Protein AF-A0A929V6K6-F1 (afdb_monomer_lite)

Secondary structure (DSSP, 8-state):
-EEEEE-S-HHHHHHHHHHHH-SSEEEEEGGG--HHHHHHHHH---SSSSS-EEEEESGGGSHHHHTTGGGGTT-SSEEEEEES---TTSHHHHHHHHHHHH-TTTEEEEE-PPP--S-HHHHHHHHHHHTT-HHHHHHHHHTTTTTS-HHHHHHHHHHHHHHHHHH-SS-HHHHHHHHHHHHHHHHHTSTTGGGSHHHHHHHHHHHGGG-

Sequence (211 aa):
MIYLIDGDDRKKAEQAARDYLGTDIEVIDADNLEKQELVSIFQGTTLFMESRHILIKDLSLKKELFLELPKFLQTEHQVAILEQKLDKRSATYKELAEMAKAEPQKIKIESFKLPEQVDTFLVFRVFDIALTDGKRAVKLMRGAEEDNNPYATIGAWTKKAVDLFASKKNAEKERRILKRLAEIDMLLKQTNFSKEPWIVLESFLIELSSL

pLDDT: mean 91.36, std 5.59, range [67.44, 97.31]

Structure (mmCIF, N/CA/C/O backbone):
data_AF-A0A929V6K6-F1
#
_entry.id   AF-A0A929V6K6-F1
#
loop_
_atom_site.group_PDB
_atom_site.id
_atom_site.type_symbol
_atom_site.label_atom_id
_atom_site.label_alt_id
_atom_site.label_comp_id
_atom_site.label_asym_id
_atom_site.label_entity_id
_atom_site.label_seq_id
_atom_site.pdbx_PDB_ins_code
_atom_site.Cartn_x
_atom_site.Cartn_y
_atom_site.Cartn_z
_atom_site.occupancy
_atom_site.B_iso_or_equiv
_atom_site.auth_seq_id
_atom_site.auth_comp_id
_atom_site.auth_asym_id
_atom_site.auth_atom_id
_atom_site.pdbx_PDB_model_num
ATOM 1 N N . MET A 1 1 ? -16.044 -4.235 20.968 1.00 89.12 1 MET A N 1
ATOM 2 C CA . MET A 1 1 ? -15.204 -4.924 19.945 1.00 89.12 1 MET A CA 1
ATOM 3 C C . MET A 1 1 ? -14.327 -3.894 19.239 1.00 89.12 1 MET A C 1
ATOM 5 O O . MET A 1 1 ? -14.806 -2.797 18.949 1.00 89.12 1 MET A O 1
ATOM 9 N N . ILE A 1 2 ? -13.068 -4.236 18.950 1.00 96.12 2 ILE A N 1
ATOM 10 C CA . ILE A 1 2 ? -12.120 -3.372 18.229 1.00 96.12 2 ILE A CA 1
ATOM 11 C C . ILE A 1 2 ? -12.034 -3.794 16.755 1.00 96.12 2 ILE A C 1
ATOM 13 O O . ILE A 1 2 ? -11.815 -4.963 16.446 1.00 96.12 2 ILE A O 1
ATOM 17 N N . TYR A 1 3 ? -12.166 -2.851 15.830 1.00 96.88 3 TYR A N 1
ATOM 18 C CA . TYR A 1 3 ? -11.968 -3.074 14.402 1.00 96.88 3 TYR A CA 1
ATOM 19 C C . TYR A 1 3 ? -10.722 -2.327 13.930 1.00 96.88 3 TYR A C 1
ATOM 21 O O . TYR A 1 3 ? -10.714 -1.105 13.831 1.00 96.88 3 TYR A O 1
ATOM 29 N N . LEU A 1 4 ? -9.650 -3.066 13.671 1.00 96.75 4 LEU A N 1
ATOM 30 C CA . LEU A 1 4 ? -8.387 -2.521 13.197 1.00 96.75 4 LEU A CA 1
ATOM 31 C C . LEU A 1 4 ? -8.347 -2.577 11.666 1.00 96.75 4 LEU A C 1
ATOM 33 O O . LEU A 1 4 ? -8.384 -3.651 11.066 1.00 96.75 4 LEU A O 1
ATOM 37 N N . ILE A 1 5 ? -8.279 -1.414 11.035 1.00 95.69 5 ILE A N 1
ATOM 38 C CA . ILE A 1 5 ? -8.374 -1.255 9.588 1.00 95.69 5 ILE A CA 1
ATOM 39 C C . ILE A 1 5 ? -7.078 -0.630 9.089 1.00 95.69 5 ILE A C 1
ATOM 41 O O . ILE A 1 5 ? -6.661 0.404 9.607 1.00 95.69 5 ILE A O 1
ATOM 45 N N . ASP A 1 6 ? -6.462 -1.217 8.064 1.00 92.56 6 ASP A N 1
ATOM 46 C CA . ASP A 1 6 ? -5.357 -0.581 7.345 1.00 92.56 6 ASP A CA 1
ATOM 47 C C . ASP A 1 6 ? -5.579 -0.547 5.836 1.00 92.56 6 ASP A C 1
ATOM 49 O O . ASP A 1 6 ? -6.384 -1.301 5.294 1.00 92.56 6 ASP A O 1
ATOM 53 N N . GLY A 1 7 ? -4.859 0.319 5.127 1.00 84.50 7 GLY A N 1
ATOM 54 C CA . GLY A 1 7 ? -4.734 0.190 3.681 1.00 84.50 7 GLY A CA 1
ATOM 55 C C . GLY A 1 7 ? -4.685 1.488 2.890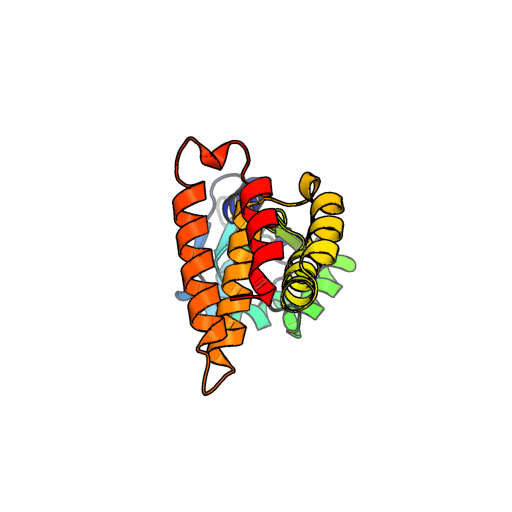 1.00 84.50 7 GLY A C 1
ATOM 56 O O . GLY A 1 7 ? -5.066 2.568 3.339 1.00 84.50 7 GLY A O 1
ATOM 57 N N . ASP A 1 8 ? -4.206 1.337 1.656 1.00 83.19 8 ASP A N 1
ATOM 58 C CA . ASP A 1 8 ? -3.956 2.439 0.731 1.00 83.19 8 ASP A CA 1
ATOM 59 C C . ASP A 1 8 ? -5.259 3.038 0.156 1.00 83.19 8 ASP A C 1
ATOM 61 O O . ASP A 1 8 ? -5.285 4.207 -0.240 1.00 83.19 8 ASP A O 1
ATOM 65 N N . ASP A 1 9 ? -6.361 2.274 0.129 1.00 88.44 9 ASP A N 1
ATOM 66 C CA . ASP A 1 9 ? -7.682 2.772 -0.273 1.00 88.44 9 ASP A CA 1
ATOM 67 C C . ASP A 1 9 ? -8.377 3.462 0.911 1.00 88.44 9 ASP A C 1
ATOM 69 O O . ASP A 1 9 ? -9.264 2.911 1.570 1.00 88.44 9 ASP A O 1
ATOM 73 N N . ARG A 1 10 ? -7.963 4.709 1.171 1.00 86.94 10 ARG A N 1
ATOM 74 C CA . ARG A 1 10 ? -8.471 5.519 2.291 1.00 86.94 10 ARG A CA 1
ATOM 75 C C . ARG A 1 10 ? -9.990 5.670 2.290 1.00 86.94 10 ARG A C 1
ATOM 77 O O . ARG A 1 10 ? -10.589 5.702 3.358 1.00 86.94 10 ARG A O 1
ATOM 84 N N . LYS A 1 11 ? -10.618 5.764 1.112 1.00 88.50 11 LYS A N 1
ATOM 85 C CA . LYS A 1 11 ? -12.073 5.948 1.012 1.00 88.50 11 LYS A CA 1
ATOM 86 C C . LYS A 1 11 ? -12.811 4.704 1.480 1.00 88.50 11 LYS A C 1
ATOM 88 O O . LYS A 1 11 ? -13.728 4.824 2.284 1.00 88.50 11 LYS A O 1
ATOM 93 N N . LYS A 1 12 ? -12.408 3.522 1.004 1.00 91.38 12 LYS A N 1
ATOM 94 C CA . LYS A 1 12 ? -13.032 2.267 1.445 1.00 91.38 12 LYS A CA 1
ATOM 95 C C . LYS A 1 12 ? -12.741 1.969 2.908 1.00 91.38 12 LYS A C 1
ATOM 97 O O . LYS A 1 12 ? -13.657 1.572 3.616 1.00 91.38 12 LYS A O 1
ATOM 102 N N . ALA A 1 13 ? -11.510 2.205 3.359 1.00 93.00 13 ALA A N 1
ATOM 103 C CA . ALA A 1 13 ? -11.131 2.003 4.753 1.00 93.00 13 ALA A CA 1
ATOM 104 C C . ALA A 1 13 ? -11.945 2.900 5.703 1.00 93.00 13 ALA A C 1
ATOM 106 O O . ALA A 1 13 ? -12.493 2.419 6.693 1.00 93.00 13 ALA A O 1
ATOM 107 N N . GLU A 1 14 ? -12.088 4.191 5.377 1.00 92.75 14 GLU A N 1
ATOM 108 C CA . GLU A 1 14 ? -12.901 5.114 6.175 1.00 92.75 14 GLU A CA 1
ATOM 109 C C . GLU A 1 14 ? -14.394 4.765 6.110 1.00 92.75 14 GLU A C 1
ATOM 111 O O . GLU A 1 14 ? -15.072 4.817 7.135 1.00 92.75 14 GLU A O 1
ATOM 116 N N . GLN A 1 15 ? -14.904 4.365 4.941 1.00 93.81 15 GLN A N 1
ATOM 117 C CA . GLN A 1 15 ? -16.292 3.923 4.807 1.00 93.81 15 GLN A CA 1
ATOM 118 C C . GLN A 1 15 ? -16.565 2.684 5.667 1.00 93.81 15 GLN A C 1
ATOM 120 O O . GLN A 1 15 ? -17.518 2.690 6.433 1.00 93.81 15 GLN A O 1
ATOM 125 N N . ALA A 1 16 ? -15.694 1.672 5.628 1.00 95.25 16 ALA A N 1
ATOM 126 C CA . ALA A 1 16 ? -15.833 0.467 6.445 1.00 95.25 16 ALA A CA 1
ATOM 127 C C . ALA A 1 16 ? -15.794 0.772 7.951 1.00 95.25 16 ALA A C 1
ATOM 129 O O . ALA A 1 16 ? -16.548 0.179 8.722 1.00 95.25 16 ALA A O 1
ATOM 130 N N . ALA A 1 17 ? -14.952 1.722 8.374 1.00 95.38 17 ALA A N 1
ATOM 131 C CA . ALA A 1 17 ? -14.919 2.185 9.758 1.00 95.38 17 ALA A CA 1
ATOM 132 C C . ALA A 1 17 ? -16.246 2.842 10.169 1.00 95.38 17 ALA A C 1
ATOM 134 O O . ALA A 1 17 ? -16.765 2.564 11.246 1.00 95.38 17 ALA A O 1
ATOM 135 N N . ARG A 1 18 ? -16.810 3.695 9.306 1.00 95.06 18 ARG A N 1
ATOM 136 C CA . ARG A 1 18 ? -18.086 4.382 9.557 1.00 95.06 18 ARG A CA 1
ATOM 137 C C . ARG A 1 18 ? -19.275 3.428 9.529 1.00 95.06 18 ARG A C 1
ATOM 139 O O . ARG A 1 18 ? -20.117 3.517 10.410 1.00 95.06 18 ARG A O 1
ATOM 146 N N . ASP A 1 19 ? -19.313 2.500 8.578 1.00 95.69 19 ASP A N 1
ATOM 147 C CA . ASP A 1 19 ? -20.357 1.473 8.484 1.00 95.6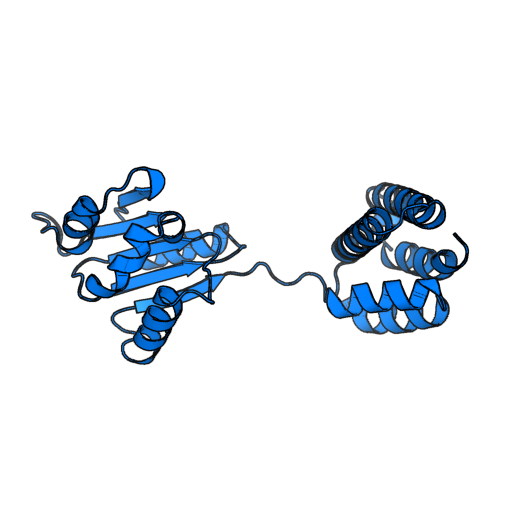9 19 ASP A CA 1
ATOM 148 C C . ASP A 1 19 ? -20.356 0.572 9.719 1.00 95.69 19 ASP A C 1
ATOM 150 O O . ASP A 1 19 ? -21.412 0.180 10.209 1.00 95.69 19 ASP A O 1
ATOM 154 N N . TYR A 1 20 ? -19.165 0.271 10.242 1.00 95.25 20 TYR A N 1
ATOM 155 C CA . TYR A 1 20 ? -19.027 -0.438 11.502 1.00 95.25 20 TYR A CA 1
ATOM 156 C C . TYR A 1 20 ? -19.556 0.393 12.674 1.00 95.25 20 TYR A C 1
ATOM 158 O O . TYR A 1 20 ? -20.374 -0.109 13.434 1.00 95.25 20 TYR A O 1
ATOM 166 N N . LEU A 1 21 ? -19.104 1.641 12.822 1.00 95.19 21 LEU A N 1
ATOM 167 C CA . LEU A 1 21 ? -19.409 2.481 13.985 1.00 95.19 21 LEU A CA 1
ATOM 168 C C . LEU A 1 21 ? -20.825 3.082 13.995 1.00 95.19 21 LEU A C 1
ATOM 170 O O . LEU A 1 21 ? -21.301 3.460 15.056 1.00 95.19 21 LEU A O 1
ATOM 174 N N . GLY A 1 22 ? -21.502 3.207 12.853 1.00 92.94 22 GLY A N 1
ATOM 175 C CA . GLY A 1 22 ? -22.837 3.805 12.778 1.00 92.94 22 GLY A CA 1
ATOM 176 C C . GLY A 1 22 ? -22.836 5.332 12.947 1.00 92.94 22 GLY A C 1
ATOM 177 O O . GLY A 1 22 ? -22.102 6.047 12.261 1.00 92.94 22 GLY A O 1
ATOM 178 N N . THR A 1 23 ? -23.717 5.851 13.807 1.00 88.75 23 THR A N 1
ATOM 179 C CA . THR A 1 23 ? -23.876 7.295 14.072 1.00 88.75 23 THR A CA 1
ATOM 180 C C . THR A 1 23 ? -23.120 7.736 15.327 1.00 88.75 23 THR A C 1
ATOM 182 O O . THR A 1 23 ? -22.608 6.904 16.068 1.00 88.75 23 THR A O 1
ATOM 185 N N . ASP A 1 24 ? -23.030 9.052 15.554 1.00 90.69 24 ASP A N 1
ATOM 186 C CA . ASP A 1 24 ? -22.469 9.639 16.786 1.00 90.69 24 ASP A CA 1
ATOM 187 C C . ASP A 1 24 ? -20.996 9.272 17.044 1.00 90.69 24 ASP A C 1
ATOM 189 O O . ASP A 1 24 ? -20.565 9.033 18.169 1.00 90.69 24 ASP A O 1
ATOM 193 N N . ILE A 1 25 ? -20.212 9.238 15.960 1.00 94.69 25 ILE A N 1
ATOM 194 C CA . ILE A 1 25 ? -18.802 8.844 15.980 1.00 94.69 25 ILE A CA 1
ATOM 195 C C . ILE A 1 25 ? -17.929 9.931 16.617 1.00 94.69 25 ILE A C 1
ATOM 197 O O . ILE A 1 25 ? -17.787 11.035 16.082 1.00 94.69 25 ILE A O 1
ATOM 201 N N . GLU A 1 26 ? -17.236 9.563 17.687 1.00 94.19 26 GLU A N 1
ATOM 202 C CA . GLU A 1 26 ? -16.143 10.322 18.280 1.00 94.19 26 GLU A CA 1
ATOM 203 C C . GLU A 1 26 ? -14.854 10.073 17.484 1.00 94.19 26 GLU A C 1
ATOM 205 O O . GLU A 1 26 ? -14.318 8.965 17.478 1.00 94.19 26 GLU A O 1
ATOM 210 N N . VAL A 1 27 ? -14.346 11.092 16.787 1.00 95.38 27 VAL A N 1
ATOM 211 C CA . VAL A 1 27 ? -13.107 10.977 16.003 1.00 95.38 27 VAL A CA 1
ATOM 212 C C . VAL A 1 27 ? -11.932 11.516 16.809 1.00 95.38 27 VAL A C 1
ATOM 214 O O . VAL A 1 27 ? -11.926 12.683 17.194 1.00 95.38 27 VAL A O 1
ATOM 217 N N . ILE A 1 28 ? -10.924 10.674 17.012 1.00 95.25 28 ILE A N 1
ATOM 218 C CA . ILE A 1 28 ? -9.732 10.965 17.804 1.00 95.25 28 ILE A CA 1
ATOM 219 C C . ILE A 1 28 ? -8.492 10.783 16.928 1.00 95.25 28 ILE A C 1
ATOM 221 O O . ILE A 1 28 ? -8.308 9.741 16.298 1.00 95.25 28 ILE A O 1
ATOM 225 N N . ASP A 1 29 ? -7.629 11.793 16.898 1.00 93.25 29 ASP A N 1
ATOM 226 C CA . ASP A 1 29 ? -6.309 11.700 16.277 1.00 93.25 29 ASP A CA 1
ATOM 227 C C . ASP A 1 29 ? -5.284 11.261 17.327 1.00 93.25 29 ASP A C 1
ATOM 229 O O . ASP A 1 29 ? -5.149 11.903 18.375 1.00 93.25 29 ASP A O 1
ATOM 233 N N . ALA A 1 30 ? -4.572 10.163 17.065 1.00 92.44 30 ALA A N 1
ATOM 234 C CA . ALA A 1 30 ? -3.609 9.629 18.016 1.00 92.44 30 ALA A CA 1
ATOM 235 C C . ALA A 1 30 ? -2.407 10.551 18.261 1.00 92.44 30 ALA A C 1
ATOM 237 O O . ALA A 1 30 ? -1.745 10.399 19.293 1.00 92.44 30 ALA A O 1
ATOM 238 N N . ASP A 1 31 ? -2.130 11.522 17.383 1.00 89.88 31 ASP A N 1
ATOM 239 C CA . ASP A 1 31 ? -1.020 12.462 17.575 1.00 89.88 31 ASP A CA 1
ATOM 240 C C . ASP A 1 31 ? -1.175 13.296 18.861 1.00 89.88 31 ASP A C 1
ATOM 242 O O . ASP A 1 31 ? -0.193 13.621 19.529 1.00 89.88 31 ASP A O 1
ATOM 246 N N . ASN A 1 32 ? -2.415 13.523 19.303 1.00 86.19 32 ASN A N 1
ATOM 247 C CA . ASN A 1 32 ? -2.711 14.259 20.534 1.00 86.19 32 ASN A CA 1
ATOM 248 C C . ASN A 1 32 ? -2.926 13.361 21.759 1.00 86.19 32 ASN A C 1
ATOM 250 O O . ASN A 1 32 ? -3.148 13.887 22.841 1.00 86.19 32 ASN A O 1
ATOM 254 N N . LEU A 1 33 ? -2.845 12.033 21.610 1.00 92.75 33 LEU A N 1
ATOM 255 C CA . LEU A 1 33 ? -3.119 11.105 22.707 1.00 92.75 33 LEU A CA 1
ATOM 256 C C . LEU A 1 33 ? -1.903 10.830 23.588 1.00 92.75 33 LEU A C 1
ATOM 258 O O . LEU A 1 33 ? -0.795 10.573 23.101 1.00 92.75 33 LEU A O 1
ATOM 262 N N . GLU A 1 34 ? -2.155 10.769 24.886 1.00 91.38 34 GLU A N 1
ATOM 263 C CA . GLU A 1 34 ? -1.268 10.246 25.912 1.00 91.38 34 GLU A CA 1
ATOM 264 C C . GLU A 1 34 ? -1.720 8.863 26.401 1.00 91.38 34 GLU A C 1
ATOM 266 O O . GLU A 1 34 ? -2.870 8.441 26.276 1.00 91.38 34 GLU A O 1
ATOM 271 N N . LYS A 1 35 ? -0.794 8.131 27.027 1.00 89.81 35 LYS A N 1
ATOM 272 C CA . LYS A 1 35 ? -1.039 6.761 27.501 1.00 89.81 35 LYS A CA 1
ATOM 273 C C . LYS A 1 35 ? -2.191 6.660 28.502 1.00 89.81 35 LYS A C 1
ATOM 275 O O . LYS A 1 35 ? -2.905 5.661 28.518 1.00 89.81 35 LYS A O 1
ATOM 280 N N . GLN A 1 36 ? -2.365 7.683 29.334 1.00 89.88 36 GLN A N 1
ATOM 281 C CA . GLN A 1 36 ? -3.403 7.720 30.367 1.00 89.88 36 GLN A CA 1
ATOM 282 C C . GLN A 1 36 ? -4.806 7.845 29.757 1.00 89.88 36 GLN A C 1
ATOM 284 O O . GLN A 1 36 ? -5.769 7.304 30.299 1.00 89.88 36 GLN A O 1
ATOM 289 N N . GLU A 1 37 ? -4.915 8.492 28.597 1.00 91.81 37 GLU A N 1
ATOM 290 C CA . GLU A 1 37 ? -6.188 8.709 27.914 1.00 91.81 37 GLU A CA 1
ATOM 291 C C . GLU A 1 37 ? -6.747 7.421 27.306 1.00 91.81 37 GLU A C 1
ATOM 293 O O . GLU A 1 37 ? -7.964 7.289 27.200 1.00 91.81 37 GLU A O 1
ATOM 298 N N . LEU A 1 38 ? -5.906 6.422 26.999 1.00 92.81 38 LEU A N 1
ATOM 299 C CA . LEU A 1 38 ? -6.373 5.124 26.493 1.00 92.81 38 LEU A CA 1
ATOM 300 C C . LEU A 1 38 ? -7.352 4.449 27.461 1.00 92.81 38 LEU A C 1
ATOM 302 O O . LEU A 1 38 ? -8.366 3.907 27.033 1.00 92.81 38 LEU A O 1
ATOM 306 N N . VAL A 1 39 ? -7.097 4.525 28.769 1.00 91.94 39 VAL A N 1
ATOM 307 C CA . VAL A 1 39 ? -8.007 3.949 29.772 1.00 91.94 39 VAL A CA 1
ATOM 308 C C . VAL A 1 39 ? -9.373 4.635 29.706 1.00 91.94 39 VAL A C 1
ATOM 310 O O . VAL A 1 39 ? -10.397 3.960 29.663 1.00 91.94 39 VAL A O 1
ATOM 313 N N . SER A 1 40 ? -9.397 5.966 29.611 1.00 91.12 40 SER A N 1
ATOM 314 C CA . SER A 1 40 ? -10.637 6.741 29.465 1.00 91.12 40 SER A CA 1
ATOM 315 C C . SER A 1 40 ? -11.370 6.434 28.153 1.00 91.12 40 SER A C 1
ATOM 317 O O . SER A 1 40 ? -12.594 6.319 28.120 1.00 91.12 40 SER A O 1
ATOM 319 N N . ILE A 1 41 ? -10.629 6.261 27.058 1.00 92.88 41 ILE A N 1
ATOM 320 C CA . ILE A 1 41 ? -11.191 5.976 25.734 1.00 92.88 41 ILE A CA 1
ATOM 321 C C . ILE A 1 41 ? -11.815 4.584 25.683 1.00 92.88 41 ILE A C 1
ATOM 323 O O . ILE A 1 41 ? -12.913 4.447 25.161 1.00 92.88 41 ILE A O 1
ATOM 327 N N . PHE A 1 42 ? -11.137 3.563 26.209 1.00 93.69 42 PHE A N 1
ATOM 328 C CA . PHE A 1 42 ? -11.556 2.166 26.065 1.00 93.69 42 PHE A CA 1
ATOM 329 C C . PHE A 1 42 ? -12.395 1.632 27.234 1.00 93.69 42 PHE A C 1
ATOM 331 O O . PHE A 1 42 ? -13.083 0.625 27.064 1.00 93.69 42 PHE A O 1
ATOM 338 N N . GLN A 1 43 ? -12.321 2.243 28.417 1.00 90.25 43 GLN A N 1
ATOM 339 C CA . GLN A 1 43 ? -12.992 1.761 29.634 1.00 90.25 43 GLN A CA 1
ATOM 340 C C . GLN A 1 43 ? -13.811 2.853 30.340 1.00 90.25 43 GLN A C 1
ATOM 342 O O . GLN A 1 43 ? -14.352 2.610 31.418 1.00 90.25 43 GLN A O 1
ATOM 347 N N . GLY A 1 44 ? -13.888 4.062 29.776 1.00 87.44 44 GLY A N 1
ATOM 348 C CA . GLY A 1 44 ? -14.654 5.160 30.357 1.00 87.44 44 GLY A CA 1
ATOM 349 C C . GLY A 1 44 ? -16.155 4.891 30.306 1.00 87.44 44 GLY A C 1
ATOM 350 O O . GLY A 1 44 ? -16.713 4.594 29.257 1.00 87.44 44 GLY A O 1
ATOM 351 N N . THR A 1 45 ? -16.848 5.035 31.429 1.00 83.19 45 THR A N 1
ATOM 352 C CA . THR A 1 45 ? -18.299 4.845 31.464 1.00 83.19 45 THR A CA 1
ATOM 353 C C . THR A 1 45 ? -19.025 5.983 30.741 1.00 83.19 45 THR A C 1
ATOM 355 O O . THR A 1 45 ? -18.641 7.149 30.821 1.00 83.19 45 THR A O 1
ATOM 358 N N . THR A 1 46 ? -20.103 5.648 30.034 1.00 83.31 46 THR A N 1
ATOM 359 C CA . THR A 1 46 ? -21.028 6.620 29.438 1.00 83.31 46 THR A CA 1
ATOM 360 C C . THR A 1 46 ? -22.332 6.636 30.235 1.00 83.31 46 THR A C 1
ATOM 362 O O . THR A 1 46 ? -22.782 5.604 30.723 1.00 83.31 46 THR A O 1
ATOM 365 N N . LEU A 1 47 ? -22.914 7.824 30.424 1.00 80.12 47 LEU A N 1
ATOM 366 C CA . LEU A 1 47 ? -24.125 8.012 31.236 1.00 80.12 47 LEU A CA 1
ATOM 367 C C . LEU A 1 47 ? -25.417 7.991 30.413 1.00 80.12 47 LEU A C 1
ATOM 369 O O . LEU A 1 47 ? -26.492 7.790 30.971 1.00 80.12 47 LEU A O 1
ATOM 373 N N . PHE A 1 48 ? -25.322 8.239 29.105 1.00 79.31 48 PHE A N 1
ATOM 374 C CA . PHE A 1 48 ? -26.480 8.513 28.245 1.00 79.31 48 PHE A CA 1
ATOM 375 C C . PHE A 1 48 ? -26.613 7.552 27.063 1.00 79.31 48 PHE A C 1
ATOM 377 O O . PHE A 1 48 ? -27.594 7.629 26.329 1.00 79.31 48 PHE A O 1
ATOM 384 N N . MET A 1 49 ? -25.637 6.667 26.862 1.00 78.25 49 MET A N 1
ATOM 385 C CA . MET A 1 49 ? -25.618 5.701 25.764 1.00 78.25 49 MET A CA 1
ATOM 386 C C . MET A 1 49 ? -25.192 4.334 26.293 1.00 78.25 49 MET A C 1
ATOM 388 O O . MET A 1 49 ? -24.521 4.262 27.316 1.00 78.25 49 MET A O 1
ATOM 392 N N . GLU A 1 50 ? -25.558 3.259 25.598 1.00 82.06 50 GLU A N 1
ATOM 393 C CA . GLU A 1 50 ? -25.116 1.904 25.963 1.00 82.06 50 GLU A CA 1
ATOM 394 C C . GLU A 1 50 ? -23.615 1.714 25.716 1.00 82.06 50 GLU A C 1
ATOM 396 O O . GLU A 1 50 ? -22.926 1.067 26.499 1.00 82.06 50 GLU A O 1
ATOM 401 N N . SER A 1 51 ? -23.088 2.307 24.643 1.00 88.31 51 SER A N 1
ATOM 402 C CA . SER A 1 51 ? -21.665 2.272 24.321 1.00 88.31 51 SER A CA 1
ATOM 403 C C . SER A 1 51 ? -21.250 3.519 23.536 1.00 88.31 51 SER A C 1
ATOM 405 O O . SER A 1 51 ? -22.096 4.251 23.022 1.00 88.31 51 SER A O 1
ATOM 407 N N . ARG A 1 52 ? -19.944 3.797 23.486 1.00 93.06 52 ARG A N 1
ATOM 408 C CA . ARG A 1 52 ? -19.368 4.876 22.674 1.00 93.06 52 ARG A CA 1
ATOM 409 C C . ARG A 1 52 ? -18.932 4.321 21.325 1.00 93.06 52 ARG A C 1
ATOM 411 O O . ARG A 1 52 ? -18.437 3.194 21.258 1.00 93.06 52 ARG A O 1
ATOM 418 N N . HIS A 1 53 ? -19.066 5.129 20.279 1.00 94.81 53 HIS A N 1
ATOM 419 C CA . HIS A 1 53 ? -18.598 4.808 18.934 1.00 94.81 53 HIS A CA 1
ATOM 420 C C . HIS A 1 53 ? -17.363 5.650 18.629 1.00 94.81 53 HIS A C 1
ATOM 422 O O . HIS A 1 53 ? -17.459 6.858 18.436 1.00 94.81 53 HIS A O 1
ATOM 428 N N . ILE A 1 54 ? -16.187 5.029 18.623 1.00 96.06 54 ILE A N 1
ATOM 429 C CA . ILE A 1 54 ? -14.911 5.749 18.625 1.00 96.06 54 ILE A CA 1
ATOM 430 C C . ILE A 1 54 ? -14.104 5.372 17.388 1.00 96.06 54 ILE A C 1
ATOM 432 O O . ILE A 1 54 ? -13.833 4.198 17.145 1.00 96.06 54 ILE A O 1
ATOM 436 N N . LEU A 1 55 ? -13.675 6.374 16.626 1.00 97.00 55 LEU A N 1
ATOM 437 C CA . LEU A 1 55 ? -12.726 6.235 15.528 1.00 97.00 55 LEU A CA 1
ATOM 438 C C . LEU A 1 55 ? -11.384 6.842 15.937 1.00 97.00 55 LEU A C 1
ATOM 440 O O . LEU A 1 55 ? -11.262 8.063 16.011 1.00 97.00 55 LEU A O 1
ATOM 444 N N . ILE A 1 56 ? -10.368 6.009 16.136 1.00 96.75 56 ILE A N 1
ATOM 445 C CA . ILE A 1 56 ? -8.994 6.457 16.386 1.00 96.75 56 ILE A CA 1
ATOM 446 C C . ILE A 1 56 ? -8.214 6.400 15.073 1.00 96.75 56 ILE A C 1
ATOM 448 O O . ILE A 1 56 ? -8.211 5.368 14.402 1.00 96.75 56 ILE A O 1
ATOM 452 N N . LYS A 1 57 ? -7.548 7.490 14.694 1.00 95.44 57 LYS A N 1
ATOM 453 C CA . LYS A 1 57 ? -6.702 7.548 13.494 1.00 95.44 57 LYS A CA 1
ATOM 454 C C . LYS A 1 57 ? -5.225 7.465 13.858 1.00 95.44 57 LYS A C 1
ATOM 456 O O . LYS A 1 57 ? -4.799 8.096 14.823 1.00 95.44 57 LYS A O 1
ATOM 461 N N . ASP A 1 58 ? -4.474 6.709 13.059 1.00 94.56 58 ASP A N 1
ATOM 462 C CA . ASP A 1 58 ? -3.008 6.655 13.064 1.00 94.56 58 ASP A CA 1
ATOM 463 C C . ASP A 1 58 ? -2.381 6.289 14.439 1.00 94.56 58 ASP A C 1
ATOM 465 O O . ASP A 1 58 ? -1.288 6.740 14.794 1.00 94.56 58 ASP A O 1
ATOM 469 N N . LEU A 1 59 ? -3.045 5.426 15.224 1.00 95.06 59 LEU A N 1
ATOM 470 C CA . LEU A 1 59 ? -2.583 4.979 16.549 1.00 95.06 59 LEU A CA 1
ATOM 471 C C . LEU A 1 59 ? -1.232 4.261 16.483 1.00 95.06 59 LEU A C 1
ATOM 473 O O . LEU A 1 59 ? -0.402 4.404 17.385 1.00 95.06 59 LEU A O 1
ATOM 477 N N . SER A 1 60 ? -0.984 3.513 15.408 1.00 92.88 60 SER A N 1
ATOM 478 C CA . SER A 1 60 ? 0.268 2.777 15.210 1.00 92.88 60 SER A CA 1
ATOM 479 C C . SER A 1 60 ? 1.497 3.683 15.060 1.00 92.88 60 SER A C 1
ATOM 481 O O . SER A 1 60 ? 2.618 3.229 15.322 1.00 92.88 60 SER A O 1
ATOM 483 N N . LEU A 1 61 ? 1.312 4.969 14.719 1.00 92.50 61 LEU A N 1
ATOM 484 C CA . LEU A 1 61 ? 2.401 5.953 14.696 1.00 92.50 61 LEU A CA 1
ATOM 485 C C . LEU A 1 61 ? 2.944 6.221 16.107 1.00 92.50 61 LEU A C 1
ATOM 487 O O . LEU A 1 61 ? 4.158 6.374 16.281 1.00 92.50 61 LEU A O 1
ATOM 491 N N . LYS A 1 62 ? 2.084 6.166 17.134 1.00 94.19 62 LYS A N 1
ATOM 492 C CA . LYS A 1 62 ? 2.490 6.189 18.545 1.00 94.19 62 LYS A CA 1
ATOM 493 C C . LYS A 1 62 ? 2.695 4.772 19.069 1.00 94.19 62 LYS A C 1
ATOM 495 O O . LYS A 1 62 ? 1.853 4.206 19.764 1.00 94.19 62 LYS A O 1
ATOM 500 N N . LYS A 1 63 ? 3.872 4.210 18.780 1.00 91.19 63 LYS A N 1
ATOM 501 C CA . LYS A 1 63 ? 4.254 2.830 19.151 1.00 91.19 63 LYS A CA 1
ATOM 502 C C . LYS A 1 63 ? 3.951 2.476 20.609 1.00 91.19 63 LYS A C 1
ATOM 504 O O . LYS A 1 63 ? 3.494 1.372 20.875 1.00 91.19 63 LYS A O 1
ATOM 509 N N . GLU A 1 64 ? 4.192 3.401 21.534 1.00 92.19 64 GLU A N 1
ATOM 510 C CA . GLU A 1 64 ? 3.940 3.208 22.968 1.00 92.19 64 GLU A CA 1
ATOM 511 C C . GLU A 1 64 ? 2.457 3.015 23.300 1.00 92.19 64 GLU A C 1
ATOM 513 O O . GLU A 1 64 ? 2.135 2.233 24.190 1.00 92.19 64 GLU A O 1
ATOM 518 N N . LEU A 1 65 ? 1.561 3.692 22.574 1.00 94.31 65 LEU A N 1
ATOM 519 C CA . LEU A 1 65 ? 0.114 3.536 22.721 1.00 94.31 65 LEU A CA 1
ATOM 520 C C . LEU A 1 65 ? -0.365 2.255 22.047 1.00 94.31 65 LEU A C 1
ATOM 522 O O . LEU A 1 65 ? -1.126 1.488 22.632 1.00 94.31 65 LEU A O 1
ATOM 526 N N . PHE A 1 66 ? 0.126 1.993 20.835 1.00 94.88 66 PHE A N 1
ATOM 527 C CA . PHE A 1 66 ? -0.242 0.796 20.086 1.00 94.88 66 PHE A CA 1
ATOM 528 C C . PHE A 1 66 ? 0.138 -0.486 20.839 1.00 94.88 66 PHE A C 1
ATOM 530 O O . PHE A 1 66 ? -0.651 -1.425 20.874 1.00 94.88 66 PHE A O 1
ATOM 537 N N . LEU A 1 67 ? 1.293 -0.500 21.519 1.00 94.12 67 LEU A N 1
ATOM 538 C CA . LEU A 1 67 ? 1.741 -1.600 22.386 1.00 94.12 67 LEU A CA 1
ATOM 539 C C . LEU A 1 67 ? 0.747 -1.957 23.501 1.00 94.12 67 LEU A C 1
ATOM 541 O O . LEU A 1 67 ? 0.730 -3.096 23.959 1.00 94.12 67 LEU A O 1
ATOM 545 N N . GLU A 1 68 ? -0.065 -1.004 23.950 1.00 94.25 68 GLU A N 1
ATOM 546 C CA . GLU A 1 68 ? -1.035 -1.200 25.031 1.00 94.25 68 GLU A CA 1
ATOM 547 C C . GLU A 1 68 ? -2.391 -1.701 24.519 1.00 94.25 68 GLU A C 1
ATOM 549 O O . GLU A 1 68 ? -3.185 -2.214 25.306 1.00 94.25 68 GLU A O 1
ATOM 554 N N . LEU A 1 69 ? -2.645 -1.612 23.208 1.00 94.25 69 LEU A N 1
ATOM 555 C CA . LEU A 1 69 ? -3.919 -1.969 22.583 1.00 94.25 69 LEU A CA 1
ATOM 556 C C . LEU A 1 69 ? -4.447 -3.372 22.960 1.00 94.25 69 LEU A C 1
ATOM 558 O O . LEU A 1 69 ? -5.644 -3.475 23.241 1.00 94.25 69 LEU A O 1
ATOM 562 N N . PRO A 1 70 ? -3.620 -4.440 23.050 1.00 94.19 70 PRO A N 1
ATOM 563 C CA . PRO A 1 70 ? -4.098 -5.765 23.460 1.00 94.19 70 PRO A CA 1
ATOM 564 C C . PRO A 1 70 ? -4.793 -5.788 24.832 1.00 94.19 70 PRO A C 1
ATOM 566 O O . PRO A 1 70 ? -5.700 -6.589 25.058 1.00 94.19 70 PRO A O 1
ATOM 569 N N . LYS A 1 71 ? -4.431 -4.876 25.745 1.00 94.19 71 LYS A N 1
ATOM 570 C CA . LYS A 1 71 ? -5.029 -4.791 27.090 1.00 94.19 71 LYS A CA 1
ATOM 571 C C . LYS A 1 71 ? -6.482 -4.315 27.062 1.00 94.19 71 LYS A C 1
ATOM 573 O O . LYS A 1 71 ? -7.221 -4.558 28.013 1.00 94.19 71 LYS A O 1
ATOM 578 N N . PHE A 1 72 ? -6.900 -3.668 25.976 1.00 94.19 72 PHE A N 1
ATOM 579 C CA . PHE A 1 72 ? -8.213 -3.042 25.835 1.00 94.19 72 PHE A CA 1
ATOM 580 C C . PHE A 1 72 ? -9.194 -3.848 24.972 1.00 94.19 72 PHE A C 1
ATOM 582 O O . PHE A 1 72 ? -10.295 -3.381 24.690 1.00 94.19 72 PHE A O 1
ATOM 589 N N . LEU A 1 73 ? -8.849 -5.084 24.591 1.00 91.62 73 LEU A N 1
ATOM 590 C CA . LEU A 1 73 ? -9.704 -5.953 23.767 1.00 91.62 73 LEU A CA 1
ATOM 591 C C . LEU A 1 73 ? -11.079 -6.258 24.391 1.00 91.62 73 LEU A C 1
ATOM 593 O O . LEU A 1 73 ? -12.011 -6.604 23.671 1.00 91.62 73 LEU A O 1
ATOM 597 N N . GLN A 1 74 ? -11.205 -6.119 25.712 1.00 90.12 74 GLN A N 1
ATOM 598 C CA . GLN A 1 74 ? -12.448 -6.309 26.470 1.00 90.12 74 GLN A CA 1
ATOM 599 C C . GLN A 1 74 ? -13.261 -5.014 26.635 1.00 90.12 74 GLN A C 1
ATOM 601 O O . GLN A 1 74 ? -14.067 -4.906 27.553 1.00 90.12 74 GLN A O 1
ATOM 606 N N . THR A 1 75 ? -13.024 -4.006 25.795 1.00 91.69 75 THR A N 1
ATOM 607 C CA . THR A 1 75 ? -13.796 -2.760 25.819 1.00 91.69 75 THR A CA 1
ATOM 608 C C . THR A 1 75 ? -15.283 -3.007 25.549 1.00 91.69 75 THR A C 1
ATOM 610 O O . THR A 1 75 ? -15.652 -3.735 24.621 1.00 91.69 75 THR A O 1
ATOM 613 N N . GLU A 1 76 ? -16.131 -2.349 26.340 1.00 90.25 76 GLU A N 1
ATOM 614 C CA . GLU A 1 76 ? -17.584 -2.291 26.132 1.00 90.25 76 GLU A CA 1
ATOM 615 C C . GLU A 1 76 ? -17.961 -1.351 24.976 1.00 90.25 76 GLU A C 1
ATOM 617 O O . GLU A 1 76 ? -19.098 -1.347 24.516 1.00 90.25 76 GLU A O 1
ATOM 622 N N . HIS A 1 77 ? -17.010 -0.558 24.478 1.00 93.44 77 HIS A N 1
ATOM 623 C CA . HIS A 1 77 ? -17.226 0.372 23.380 1.00 93.44 77 HIS A CA 1
ATOM 624 C C . HIS A 1 77 ? -17.032 -0.275 22.012 1.00 93.44 77 HIS A C 1
ATOM 626 O O . HIS A 1 77 ? -16.376 -1.316 21.834 1.00 93.44 77 HIS A O 1
ATOM 632 N N . GLN A 1 78 ? -17.584 0.400 21.012 1.00 94.31 78 GLN A N 1
ATOM 633 C CA . GLN A 1 78 ? -17.341 0.088 19.623 1.00 94.31 78 GLN A CA 1
ATOM 634 C C . GLN A 1 78 ? -16.217 0.984 19.115 1.00 94.31 78 GLN A C 1
ATOM 636 O O . GLN A 1 78 ? -16.377 2.196 18.992 1.00 94.31 78 GLN A O 1
ATOM 641 N N . VAL A 1 79 ? -15.053 0.390 18.855 1.00 96.81 79 VAL A N 1
ATOM 642 C CA . VAL A 1 79 ? -13.856 1.152 18.482 1.00 96.81 79 VAL A CA 1
ATOM 643 C C . VAL A 1 79 ? -13.364 0.706 17.117 1.00 96.81 79 VAL A C 1
ATOM 645 O O . VAL A 1 79 ? -13.141 -0.484 16.907 1.00 96.81 79 VAL A O 1
ATOM 648 N N . ALA A 1 80 ? -13.164 1.646 16.199 1.00 97.31 80 ALA A N 1
ATOM 649 C CA . ALA A 1 80 ? -12.420 1.437 14.968 1.00 97.31 80 ALA A CA 1
ATOM 650 C C . ALA A 1 80 ? -11.077 2.163 15.055 1.00 97.31 80 ALA A C 1
ATOM 652 O O . ALA A 1 80 ? -11.007 3.309 15.496 1.00 97.31 80 ALA A O 1
ATOM 653 N N . ILE A 1 81 ? -10.013 1.502 14.618 1.00 97.12 81 ILE A N 1
ATOM 654 C CA . ILE A 1 81 ? -8.677 2.082 14.519 1.00 97.12 81 ILE A CA 1
ATOM 655 C C . ILE A 1 81 ? -8.317 2.094 13.043 1.00 97.12 81 ILE A C 1
ATOM 657 O O . ILE A 1 81 ? -8.214 1.035 12.426 1.00 97.12 81 ILE A O 1
ATOM 661 N N . LEU A 1 82 ? -8.180 3.290 12.481 1.00 96.00 82 LEU A N 1
ATOM 662 C CA . LEU A 1 82 ? -7.907 3.510 11.070 1.00 96.00 82 LEU A CA 1
ATOM 663 C C . LEU A 1 82 ? -6.440 3.883 10.882 1.00 96.00 82 LEU A C 1
ATOM 665 O O . LEU A 1 82 ? -5.993 4.943 11.317 1.00 96.00 82 LEU A O 1
ATOM 669 N N . GLU A 1 83 ? -5.718 3.017 10.191 1.00 94.44 83 GLU A N 1
ATOM 670 C CA . GLU A 1 83 ? -4.292 3.145 9.930 1.00 94.44 83 GLU A CA 1
ATOM 671 C C . GLU A 1 83 ? -4.042 3.283 8.430 1.00 94.44 83 GLU A C 1
ATOM 673 O O . GLU A 1 83 ? -4.684 2.634 7.604 1.00 94.44 83 GLU A O 1
ATOM 678 N N . GLN A 1 84 ? -3.044 4.073 8.043 1.00 88.75 84 GLN A N 1
ATOM 679 C CA . GLN A 1 84 ? -2.591 4.048 6.649 1.00 88.75 84 GLN A CA 1
ATOM 680 C C . GLN A 1 84 ? -1.895 2.725 6.322 1.00 88.75 84 GLN A C 1
ATOM 682 O O . GLN A 1 84 ? -2.098 2.147 5.255 1.00 88.75 84 GLN A O 1
ATOM 687 N N . LYS A 1 85 ? -1.059 2.238 7.244 1.00 89.00 85 LYS A N 1
ATOM 688 C CA . LYS A 1 85 ? -0.292 1.008 7.065 1.00 89.00 85 LYS A CA 1
ATOM 689 C C . LYS A 1 85 ? 0.126 0.424 8.403 1.00 89.00 85 LYS A C 1
ATOM 691 O O . LYS A 1 85 ? 0.810 1.088 9.177 1.00 89.00 85 LYS A O 1
ATOM 696 N N . LEU A 1 86 ? -0.165 -0.855 8.613 1.00 90.62 86 LEU A N 1
ATOM 697 C CA . LEU A 1 86 ? 0.313 -1.584 9.784 1.00 90.62 86 LEU A CA 1
ATOM 698 C C . LEU A 1 86 ? 1.668 -2.252 9.525 1.00 90.62 86 LEU A C 1
ATOM 700 O O . LEU A 1 86 ? 1.885 -2.904 8.496 1.00 90.62 86 LEU A O 1
ATOM 704 N N . ASP A 1 87 ? 2.587 -2.158 10.491 1.00 89.56 87 ASP A N 1
ATOM 705 C CA . ASP A 1 87 ? 3.813 -2.958 10.460 1.00 89.56 87 ASP A CA 1
ATOM 706 C C . ASP A 1 87 ? 3.519 -4.402 10.883 1.00 89.56 87 ASP A C 1
ATOM 708 O O . ASP A 1 87 ? 3.558 -4.758 12.067 1.00 89.56 87 ASP A O 1
ATOM 712 N N . LYS A 1 88 ? 3.289 -5.257 9.880 1.00 89.12 88 LYS A N 1
ATOM 713 C CA . LYS A 1 88 ? 3.006 -6.692 10.054 1.00 89.12 88 LYS A CA 1
ATOM 714 C C . LYS A 1 88 ? 4.151 -7.480 10.704 1.00 89.12 88 LYS A C 1
ATOM 716 O O . LYS A 1 88 ? 3.973 -8.645 11.061 1.00 89.12 88 LYS A O 1
ATOM 721 N N . ARG A 1 89 ? 5.340 -6.880 10.847 1.00 88.62 89 ARG A N 1
ATOM 722 C CA . ARG A 1 89 ? 6.493 -7.497 11.522 1.00 88.62 89 ARG A CA 1
ATOM 723 C C . ARG A 1 89 ? 6.516 -7.215 13.023 1.00 88.62 89 ARG A C 1
ATOM 725 O O . ARG A 1 89 ? 7.229 -7.927 13.732 1.00 88.62 89 ARG A O 1
ATOM 732 N N . SER A 1 90 ? 5.761 -6.221 13.497 1.00 92.06 90 SER A N 1
ATOM 733 C CA . SER A 1 90 ? 5.721 -5.847 14.913 1.00 92.06 90 SER A CA 1
ATOM 734 C C . SER A 1 90 ? 5.136 -6.967 15.781 1.00 92.06 90 SER A C 1
ATOM 736 O O . SER A 1 90 ? 4.250 -7.708 15.349 1.00 92.06 90 SER A O 1
ATOM 738 N N . ALA A 1 91 ? 5.645 -7.103 17.009 1.00 91.88 91 ALA A N 1
ATOM 739 C CA . ALA A 1 91 ? 5.160 -8.106 17.959 1.00 91.88 91 ALA A CA 1
ATOM 740 C C . ALA A 1 91 ? 3.679 -7.881 18.300 1.00 91.88 91 ALA A C 1
ATOM 742 O O . ALA A 1 91 ? 2.892 -8.817 18.233 1.00 91.88 91 ALA A O 1
ATOM 743 N N . THR A 1 92 ? 3.293 -6.625 18.540 1.00 93.69 92 THR A N 1
ATOM 744 C CA . THR A 1 92 ? 1.910 -6.230 18.834 1.00 93.69 92 THR A CA 1
ATOM 745 C C . THR A 1 92 ? 0.949 -6.596 17.711 1.00 93.69 92 THR A C 1
ATOM 747 O O . THR A 1 92 ? -0.107 -7.155 17.973 1.00 93.69 92 THR A O 1
ATOM 750 N N . TYR A 1 93 ? 1.308 -6.347 16.444 1.00 94.19 93 TYR A N 1
ATOM 751 C CA . TYR A 1 93 ? 0.451 -6.760 15.330 1.00 94.1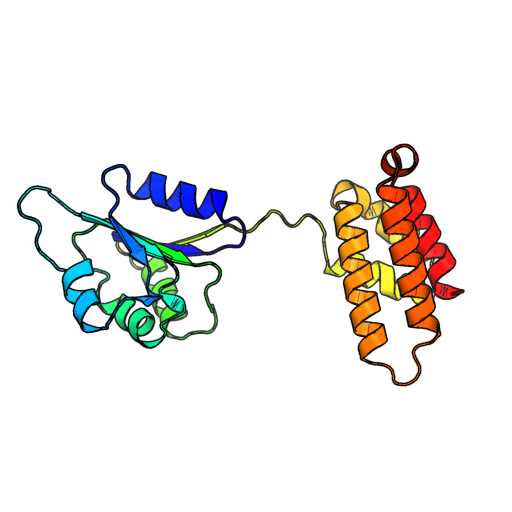9 93 TYR A CA 1
ATOM 752 C C . TYR A 1 93 ? 0.274 -8.281 15.290 1.00 94.19 93 TYR A C 1
ATOM 754 O O . TYR A 1 93 ? -0.830 -8.757 15.044 1.00 94.19 93 TYR A O 1
ATOM 762 N N . LYS A 1 94 ? 1.345 -9.052 15.522 1.00 95.12 94 LYS A N 1
ATOM 763 C CA . LYS A 1 94 ? 1.266 -10.521 15.528 1.00 95.12 94 LYS A CA 1
ATOM 764 C C . LYS A 1 94 ? 0.341 -11.022 16.632 1.00 95.12 94 LYS A C 1
ATOM 766 O O . LYS A 1 94 ? -0.512 -11.852 16.345 1.00 95.12 94 LYS A O 1
ATOM 771 N N . GLU A 1 95 ? 0.461 -10.464 17.832 1.00 95.12 95 GLU A N 1
ATOM 772 C CA . GLU A 1 95 ? -0.424 -10.760 18.961 1.00 95.12 95 GLU A CA 1
ATOM 773 C C . GLU A 1 95 ? -1.887 -10.434 18.624 1.00 95.12 95 GLU A C 1
ATOM 775 O O . GLU A 1 95 ? -2.754 -11.298 18.727 1.00 95.12 95 GLU A O 1
ATOM 780 N N . LEU A 1 96 ? -2.168 -9.228 18.116 1.00 94.75 96 LEU A N 1
ATOM 781 C CA . LEU A 1 96 ? -3.520 -8.830 17.699 1.00 94.75 96 LEU A CA 1
ATOM 782 C C . LEU A 1 96 ? -4.071 -9.728 16.580 1.00 94.75 96 LEU A C 1
ATOM 784 O O . LEU A 1 96 ? -5.258 -10.041 16.573 1.00 94.75 96 LEU A O 1
ATOM 788 N N . ALA A 1 97 ? -3.225 -10.173 15.648 1.00 94.31 97 ALA A N 1
ATOM 789 C CA . ALA A 1 97 ? -3.614 -11.076 14.568 1.00 94.31 97 ALA A CA 1
ATOM 790 C C . ALA A 1 97 ? -3.888 -12.509 15.047 1.00 94.31 97 ALA A C 1
ATOM 792 O O . ALA A 1 97 ? -4.754 -13.182 14.485 1.00 94.31 97 ALA A O 1
ATOM 793 N N . GLU A 1 98 ? -3.172 -12.993 16.061 1.00 94.94 98 GLU A N 1
ATOM 794 C CA . GLU A 1 98 ? -3.475 -14.264 16.725 1.00 94.94 98 GLU A CA 1
ATOM 795 C C . GLU A 1 98 ? -4.793 -14.168 17.500 1.00 94.94 98 GLU A C 1
ATOM 797 O O . GLU A 1 98 ? -5.662 -15.028 17.337 1.00 94.94 98 GLU A O 1
ATOM 802 N N . MET A 1 99 ? -4.997 -13.073 18.235 1.00 93.06 99 MET A N 1
ATOM 803 C CA . MET A 1 99 ? -6.245 -12.800 18.951 1.00 93.06 99 MET A CA 1
ATOM 804 C C . MET A 1 99 ? -7.436 -12.647 18.002 1.00 93.06 99 MET A C 1
ATOM 806 O O . MET A 1 99 ? -8.498 -13.181 18.290 1.00 93.06 99 MET A O 1
ATOM 810 N N . ALA A 1 100 ? -7.271 -12.016 16.836 1.00 93.62 100 ALA A N 1
ATOM 811 C CA . ALA A 1 100 ? -8.332 -11.911 15.827 1.00 93.62 100 ALA A CA 1
ATOM 812 C C . ALA A 1 100 ? -8.769 -13.274 15.271 1.00 93.62 100 ALA A C 1
ATOM 814 O O . ALA A 1 100 ? -9.916 -13.439 14.860 1.00 93.62 100 ALA A O 1
ATOM 815 N N . LYS A 1 101 ? -7.867 -14.264 15.257 1.00 92.62 101 LYS A N 1
ATOM 816 C CA . LYS A 1 101 ? -8.193 -15.642 14.857 1.00 92.62 101 LYS A CA 1
ATOM 817 C C . LYS A 1 101 ? -8.862 -16.423 15.984 1.00 92.62 101 LYS A C 1
ATOM 819 O O . LYS A 1 101 ? -9.770 -17.200 15.711 1.00 92.62 101 LYS A O 1
ATOM 824 N N . ALA A 1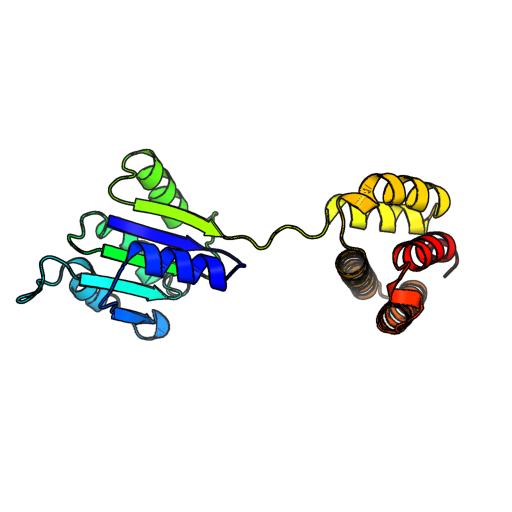 102 ? -8.387 -16.253 17.216 1.00 93.06 102 ALA A N 1
ATOM 825 C CA . ALA A 1 102 ? -8.899 -16.975 18.379 1.00 93.06 102 ALA A CA 1
ATOM 826 C C . ALA A 1 102 ? -10.244 -16.416 18.872 1.00 93.06 102 ALA A C 1
ATOM 828 O O . ALA A 1 102 ? -11.125 -17.173 19.272 1.00 93.06 102 ALA A O 1
ATOM 829 N N . GLU A 1 103 ? -10.400 -15.094 18.832 1.00 92.62 103 GLU A N 1
ATOM 830 C CA . GLU A 1 103 ? -11.520 -14.344 19.399 1.00 92.62 103 GLU A CA 1
ATOM 831 C C . GLU A 1 103 ? -11.995 -13.239 18.432 1.00 92.62 103 GLU A C 1
ATOM 833 O O . GLU A 1 103 ? -11.887 -12.044 18.739 1.00 92.62 103 GLU A O 1
ATOM 838 N N . PRO A 1 104 ? -12.547 -13.605 17.258 1.00 90.25 104 PRO A N 1
ATOM 839 C CA . PRO A 1 104 ? -12.996 -12.646 16.241 1.00 90.25 104 PRO A CA 1
ATOM 840 C C . PRO A 1 104 ? -14.084 -11.680 16.742 1.00 90.25 104 PRO A C 1
ATOM 842 O O . PRO A 1 104 ? -14.260 -10.602 16.183 1.00 90.25 104 PRO A O 1
ATOM 845 N N . GLN A 1 105 ? -14.794 -12.037 17.815 1.00 90.19 105 GLN A N 1
ATOM 846 C CA . GLN A 1 105 ? -15.767 -11.182 18.498 1.00 90.19 105 GLN A CA 1
ATOM 847 C C . GLN A 1 105 ? -15.131 -10.025 19.292 1.00 90.19 105 GLN A C 1
ATOM 849 O O . GLN A 1 105 ? -15.825 -9.072 19.644 1.00 90.19 105 GLN A O 1
ATOM 854 N N . LYS A 1 106 ? -13.829 -10.099 19.606 1.00 91.81 106 LYS A N 1
ATOM 855 C CA . LYS A 1 106 ? -13.100 -9.044 20.333 1.00 91.81 106 LYS A CA 1
ATOM 856 C C . LYS A 1 106 ? -12.332 -8.131 19.397 1.00 91.81 106 LYS A C 1
ATOM 858 O O . LYS A 1 106 ? -12.310 -6.919 19.623 1.00 91.81 106 LYS A O 1
ATOM 863 N N . ILE A 1 107 ? -11.728 -8.699 18.354 1.00 95.25 107 ILE A N 1
ATOM 864 C CA . ILE A 1 107 ? -10.974 -7.939 17.366 1.00 95.25 107 ILE A CA 1
ATOM 865 C C . ILE A 1 107 ? -11.140 -8.481 15.952 1.00 95.25 107 ILE A C 1
ATOM 867 O O . ILE A 1 107 ? -10.971 -9.670 15.690 1.00 95.25 107 ILE A O 1
ATOM 871 N N . LYS A 1 108 ? -11.396 -7.559 15.025 1.00 95.50 108 LYS A N 1
ATOM 872 C CA . LYS A 1 108 ? -11.381 -7.793 13.581 1.00 95.50 108 LYS A CA 1
ATOM 873 C C . LYS A 1 108 ? -10.238 -6.992 12.960 1.00 95.50 108 LYS A C 1
ATOM 875 O O . LYS A 1 108 ? -10.032 -5.841 13.336 1.00 95.50 108 LYS A O 1
ATOM 880 N N . ILE A 1 109 ? -9.515 -7.582 12.008 1.00 95.44 109 ILE A N 1
ATOM 881 C CA . ILE A 1 109 ? -8.468 -6.899 11.234 1.00 95.44 109 ILE A CA 1
ATOM 882 C C . ILE A 1 109 ? -8.813 -6.991 9.748 1.00 95.44 109 ILE A C 1
ATOM 884 O O . ILE A 1 109 ? -9.059 -8.092 9.253 1.00 95.44 109 ILE A O 1
ATOM 888 N N . GLU A 1 110 ? -8.814 -5.867 9.033 1.00 94.12 110 GLU A N 1
ATOM 889 C CA . GLU A 1 110 ? -9.097 -5.839 7.592 1.00 94.12 110 GLU A CA 1
ATOM 890 C C . GLU A 1 110 ? -8.205 -4.841 6.848 1.00 94.12 110 GLU A C 1
ATOM 892 O O . GLU A 1 110 ? -7.986 -3.726 7.315 1.00 94.12 110 GLU A O 1
ATOM 897 N N . SER A 1 111 ? -7.694 -5.258 5.684 1.00 91.19 111 SER A N 1
ATOM 898 C CA . SER A 1 111 ? -6.803 -4.451 4.845 1.00 91.19 111 SER A CA 1
ATOM 899 C C . SER A 1 111 ? -7.495 -4.035 3.542 1.00 91.19 111 SER A C 1
ATOM 901 O O . SER A 1 111 ? -7.791 -4.890 2.706 1.00 91.19 111 SER A O 1
ATOM 903 N N . PHE A 1 112 ? -7.655 -2.734 3.304 1.00 89.31 112 PHE A N 1
ATOM 904 C CA . PHE A 1 112 ? -8.212 -2.160 2.076 1.00 89.31 112 PHE A CA 1
ATOM 905 C C . PHE A 1 112 ? -7.099 -1.649 1.164 1.00 89.31 112 PHE A C 1
ATOM 907 O O . PHE A 1 112 ? -6.704 -0.484 1.191 1.00 89.31 112 PHE A O 1
ATOM 914 N N . LYS A 1 113 ? -6.565 -2.538 0.330 1.00 83.00 113 LYS A N 1
ATOM 915 C CA . LYS A 1 113 ? -5.592 -2.147 -0.692 1.00 83.00 113 LYS A CA 1
ATOM 916 C C . LYS A 1 113 ? -6.302 -1.567 -1.908 1.00 83.00 113 LYS A C 1
ATOM 918 O O . LYS A 1 113 ? -7.369 -2.045 -2.298 1.00 83.00 113 LYS A O 1
ATOM 923 N N . LEU A 1 114 ? -5.670 -0.583 -2.543 1.00 78.75 114 LEU A N 1
ATOM 924 C CA . LEU A 1 114 ? -6.040 -0.229 -3.907 1.00 78.75 114 LEU A CA 1
ATOM 925 C C . LEU A 1 114 ? -5.869 -1.473 -4.796 1.00 78.75 114 LEU A C 1
ATOM 927 O O . LEU A 1 114 ? -4.922 -2.236 -4.577 1.00 78.75 114 LEU A O 1
ATOM 931 N N . PRO A 1 115 ? -6.759 -1.698 -5.778 1.00 72.50 115 PRO A N 1
ATOM 932 C CA . PRO A 1 115 ? -6.566 -2.765 -6.751 1.00 72.50 115 PRO A CA 1
ATOM 933 C C . PRO A 1 115 ? -5.179 -2.632 -7.380 1.00 72.50 115 PRO A C 1
ATOM 935 O O . PRO A 1 115 ? -4.803 -1.534 -7.800 1.00 72.50 115 PRO A O 1
ATOM 938 N N . GLU A 1 116 ? -4.416 -3.726 -7.434 1.00 69.94 116 GLU A N 1
ATOM 939 C CA . GLU A 1 116 ? -3.170 -3.742 -8.196 1.00 69.94 116 GLU A CA 1
ATOM 940 C C . GLU A 1 116 ? -3.524 -3.493 -9.663 1.00 69.94 116 GLU A C 1
ATOM 942 O O . GLU A 1 116 ? -4.153 -4.316 -10.316 1.00 69.94 116 GLU A O 1
ATOM 947 N N . GLN A 1 117 ? -3.182 -2.305 -10.161 1.00 78.19 117 GLN A N 1
ATOM 948 C CA . GLN A 1 117 ? -3.442 -1.927 -11.552 1.00 78.19 117 GLN A CA 1
ATOM 949 C C . GLN A 1 117 ? -2.408 -2.533 -12.506 1.00 78.19 117 GLN A C 1
ATOM 951 O O . GLN A 1 117 ? -2.593 -2.464 -13.718 1.00 78.19 117 GLN A O 1
ATOM 956 N N . VAL A 1 118 ? -1.302 -3.054 -11.961 1.00 87.06 118 VAL A N 1
ATOM 957 C CA . VAL A 1 118 ? -0.175 -3.633 -12.691 1.00 87.06 118 VAL A CA 1
ATOM 958 C C . VAL A 1 118 ? 0.487 -4.736 -11.869 1.00 87.06 118 VAL A C 1
ATOM 960 O O . VAL A 1 118 ? 0.865 -4.508 -10.715 1.00 87.06 118 VAL A O 1
ATOM 963 N N . ASP A 1 119 ? 0.748 -5.875 -12.510 1.00 89.81 119 ASP A N 1
ATOM 964 C CA . ASP A 1 119 ? 1.718 -6.862 -12.039 1.00 89.81 119 ASP A CA 1
ATOM 965 C C . ASP A 1 119 ? 3.127 -6.270 -12.179 1.00 89.81 119 ASP A C 1
ATOM 967 O O . ASP A 1 119 ? 3.789 -6.322 -13.223 1.00 89.81 119 ASP A O 1
ATOM 971 N N . THR A 1 120 ? 3.594 -5.668 -11.087 1.00 89.19 120 THR A N 1
ATOM 972 C CA . THR A 1 120 ? 4.882 -4.970 -11.061 1.00 89.19 120 THR A CA 1
ATOM 973 C C . THR A 1 120 ? 6.045 -5.925 -11.327 1.00 89.19 120 THR A C 1
ATOM 975 O O . THR A 1 120 ? 7.029 -5.520 -11.948 1.00 89.19 120 THR A O 1
ATOM 978 N N . PHE A 1 121 ? 5.952 -7.189 -10.898 1.00 91.56 121 PHE A N 1
ATOM 979 C CA . PHE A 1 121 ? 7.015 -8.169 -11.115 1.00 91.56 121 PHE A CA 1
ATOM 980 C C . PHE A 1 121 ? 7.159 -8.487 -12.603 1.00 91.56 121 PHE A C 1
ATOM 982 O O . PHE A 1 121 ? 8.266 -8.417 -13.151 1.00 91.56 121 PHE A O 1
ATOM 989 N N . LEU A 1 122 ? 6.041 -8.784 -13.264 1.00 94.44 122 LEU A N 1
ATOM 990 C CA . LEU A 1 122 ? 6.011 -9.048 -14.695 1.00 94.44 122 LEU A CA 1
ATOM 991 C C . LEU A 1 122 ? 6.491 -7.838 -15.496 1.00 94.44 122 LEU A C 1
ATOM 993 O O . LEU A 1 122 ? 7.393 -7.970 -16.324 1.00 94.44 122 LEU A O 1
ATOM 997 N N . VAL A 1 123 ? 5.942 -6.656 -15.216 1.00 95.12 123 VAL A N 1
ATOM 998 C CA . VAL A 1 123 ? 6.271 -5.419 -15.935 1.00 95.12 123 VAL A CA 1
ATOM 999 C C . VAL A 1 123 ? 7.744 -5.048 -15.759 1.00 95.12 123 VAL A C 1
ATOM 1001 O O . VAL A 1 123 ? 8.416 -4.679 -16.726 1.00 95.12 123 VAL A O 1
ATOM 1004 N N . PHE A 1 124 ? 8.306 -5.223 -14.562 1.00 96.25 124 PHE A N 1
ATOM 1005 C CA . PHE A 1 124 ? 9.740 -5.038 -14.336 1.00 96.25 124 PHE A CA 1
ATOM 1006 C C . PHE A 1 124 ? 10.570 -6.054 -15.115 1.00 96.25 124 PHE A C 1
ATOM 1008 O O . PHE A 1 124 ? 11.594 -5.687 -15.695 1.00 96.25 124 PHE A O 1
ATOM 1015 N N . ARG A 1 125 ? 10.149 -7.317 -15.145 1.00 96.31 125 ARG A N 1
ATOM 1016 C CA . ARG A 1 125 ? 10.843 -8.363 -15.897 1.00 96.31 125 ARG A CA 1
ATOM 1017 C C . ARG A 1 125 ? 10.822 -8.091 -17.401 1.00 96.31 125 ARG A C 1
ATOM 1019 O O . ARG A 1 125 ? 11.845 -8.274 -18.054 1.00 96.31 125 ARG A O 1
ATOM 1026 N N . VAL A 1 126 ? 9.692 -7.636 -17.943 1.00 97.12 126 VAL A N 1
ATOM 1027 C CA . VAL A 1 126 ? 9.558 -7.215 -19.347 1.00 97.12 126 VAL A CA 1
ATOM 1028 C C . VAL A 1 126 ? 10.581 -6.125 -19.672 1.00 97.12 126 VAL A C 1
ATOM 1030 O O . VAL A 1 126 ? 11.300 -6.248 -20.661 1.00 97.12 126 VAL A O 1
ATOM 1033 N N . PHE A 1 127 ? 10.716 -5.118 -18.805 1.00 97.19 127 PHE A N 1
ATOM 1034 C CA . PHE A 1 127 ? 11.707 -4.053 -18.972 1.00 97.19 127 PHE A CA 1
ATOM 1035 C C . PHE A 1 127 ? 13.149 -4.581 -18.991 1.00 97.19 127 PHE A C 1
ATOM 1037 O O . PHE A 1 127 ? 13.928 -4.206 -19.863 1.00 97.19 127 PHE A O 1
ATOM 1044 N N . ASP A 1 128 ? 13.509 -5.480 -18.065 1.00 96.25 128 ASP A N 1
ATOM 1045 C CA . ASP A 1 128 ? 14.859 -6.069 -18.034 1.00 96.25 128 ASP A CA 1
ATOM 1046 C C . ASP A 1 128 ? 15.168 -6.854 -19.303 1.00 96.25 128 ASP A C 1
ATOM 1048 O O . ASP A 1 128 ? 16.266 -6.758 -19.849 1.00 96.25 128 ASP A O 1
ATOM 1052 N N . ILE A 1 129 ? 14.193 -7.631 -19.781 1.00 97.12 129 ILE A N 1
ATOM 1053 C CA . ILE A 1 129 ? 14.334 -8.376 -21.028 1.00 97.12 129 ILE A CA 1
ATOM 1054 C C . ILE A 1 129 ? 14.549 -7.389 -22.176 1.00 97.12 129 ILE A C 1
ATOM 1056 O O . ILE A 1 129 ? 15.493 -7.574 -22.937 1.00 97.12 129 ILE A O 1
ATOM 1060 N N . ALA A 1 130 ? 13.767 -6.310 -22.258 1.00 97.00 130 ALA A N 1
ATOM 1061 C CA . ALA A 1 130 ? 13.868 -5.316 -23.328 1.00 97.00 130 ALA A CA 1
ATOM 1062 C C . ALA A 1 130 ? 15.219 -4.583 -23.387 1.00 97.00 130 ALA A C 1
ATOM 1064 O O . ALA A 1 130 ? 15.618 -4.139 -24.462 1.00 97.00 130 ALA A O 1
ATOM 1065 N N . LEU A 1 131 ? 15.982 -4.520 -22.288 1.00 94.62 131 LEU A N 1
ATOM 1066 C CA . LEU A 1 131 ? 17.356 -3.998 -22.321 1.00 94.62 131 LEU A CA 1
ATOM 1067 C C . LEU A 1 131 ? 18.287 -4.820 -23.232 1.00 94.62 131 LEU A C 1
ATOM 1069 O O . LEU A 1 131 ? 19.328 -4.307 -23.648 1.00 94.62 131 LEU A O 1
ATOM 1073 N N . THR A 1 132 ? 17.925 -6.072 -23.536 1.00 94.62 132 THR A N 1
ATOM 1074 C CA . THR A 1 132 ? 18.716 -7.005 -24.361 1.00 94.62 132 THR A CA 1
ATOM 1075 C C . THR A 1 132 ? 17.951 -7.575 -25.560 1.00 94.62 132 THR A C 1
ATOM 1077 O O . THR A 1 132 ? 18.539 -7.756 -26.621 1.00 94.62 132 THR A O 1
ATOM 1080 N N . ASP A 1 133 ? 16.652 -7.839 -25.418 1.00 96.25 133 ASP A N 1
ATOM 1081 C CA . ASP A 1 133 ? 15.783 -8.465 -26.415 1.00 96.25 133 ASP A CA 1
ATOM 1082 C C . ASP A 1 133 ? 14.369 -7.859 -26.358 1.00 96.25 133 ASP A C 1
ATOM 1084 O O . ASP A 1 133 ? 13.451 -8.371 -25.707 1.00 96.25 133 ASP A O 1
ATOM 1088 N N . GLY A 1 134 ? 14.182 -6.749 -27.073 1.00 95.56 134 GLY A N 1
ATOM 1089 C CA . GLY A 1 134 ? 12.895 -6.057 -27.152 1.00 95.56 134 GLY A CA 1
ATOM 1090 C C . GLY A 1 134 ? 11.767 -6.903 -27.752 1.00 95.56 134 GLY A C 1
ATOM 1091 O O . GLY A 1 134 ? 10.625 -6.820 -27.305 1.00 95.56 134 GLY A O 1
ATOM 1092 N N . LYS A 1 135 ? 12.064 -7.796 -28.707 1.00 96.31 135 LYS A N 1
ATOM 1093 C CA . LYS A 1 135 ? 11.039 -8.648 -29.345 1.00 96.31 135 LYS A CA 1
ATOM 1094 C C . LYS A 1 135 ? 10.452 -9.646 -28.355 1.00 96.31 135 LYS A C 1
ATOM 1096 O O . LYS A 1 135 ? 9.235 -9.850 -28.318 1.00 96.31 135 LYS A O 1
ATOM 1101 N N . ARG A 1 136 ? 11.306 -10.262 -27.535 1.00 96.56 136 ARG A N 1
ATOM 1102 C CA . ARG A 1 136 ? 10.862 -11.163 -26.469 1.00 96.56 136 ARG A CA 1
ATOM 1103 C C . ARG A 1 136 ? 10.077 -10.417 -25.394 1.00 96.56 136 ARG A C 1
ATOM 1105 O O . ARG A 1 136 ? 9.084 -10.960 -24.911 1.00 96.56 136 ARG A O 1
ATOM 1112 N N . ALA A 1 137 ? 10.492 -9.201 -25.046 1.00 96.81 137 ALA A N 1
ATOM 1113 C CA . ALA A 1 137 ? 9.771 -8.362 -24.095 1.00 96.81 137 ALA A CA 1
ATOM 1114 C C . ALA A 1 137 ? 8.354 -8.025 -24.583 1.00 96.81 137 ALA A C 1
ATOM 1116 O O . ALA A 1 137 ? 7.404 -8.235 -23.834 1.00 96.81 137 ALA A O 1
ATOM 1117 N N . VAL A 1 138 ? 8.194 -7.618 -25.849 1.00 96.88 138 VAL A N 1
ATOM 1118 C CA . VAL A 1 138 ? 6.875 -7.359 -26.459 1.00 96.88 138 VAL A CA 1
ATOM 1119 C C . VAL A 1 138 ? 5.992 -8.603 -26.426 1.00 96.88 138 VAL A C 1
ATOM 1121 O O . VAL A 1 138 ? 4.844 -8.530 -26.000 1.00 96.88 138 VAL A O 1
ATOM 1124 N N . LYS A 1 139 ? 6.524 -9.774 -26.803 1.00 96.38 139 LYS A N 1
ATOM 1125 C CA . LYS A 1 139 ? 5.751 -11.027 -26.759 1.00 96.38 139 LYS A CA 1
ATOM 1126 C C . LYS A 1 139 ? 5.243 -11.346 -25.348 1.00 96.38 139 LYS A C 1
ATOM 1128 O O . LYS A 1 139 ? 4.136 -11.856 -25.211 1.00 96.38 139 LYS A O 1
ATOM 1133 N N . LEU A 1 140 ? 6.056 -11.081 -24.325 1.00 94.94 140 LEU A N 1
ATOM 1134 C CA . LEU A 1 140 ? 5.666 -11.283 -22.931 1.00 94.94 140 LEU A CA 1
ATOM 1135 C C . LEU A 1 140 ? 4.636 -10.239 -22.473 1.00 94.94 140 LEU A C 1
ATOM 1137 O O . LEU A 1 140 ? 3.699 -10.608 -21.777 1.00 94.94 140 LEU A O 1
ATOM 1141 N N . MET A 1 141 ? 4.789 -8.978 -22.888 1.00 94.75 141 MET A N 1
ATOM 1142 C CA . MET A 1 141 ? 3.873 -7.894 -22.523 1.00 94.75 141 MET A CA 1
ATOM 1143 C C . MET A 1 141 ? 2.472 -8.102 -23.103 1.00 94.75 141 MET A C 1
ATOM 1145 O O . MET A 1 141 ? 1.504 -7.998 -22.360 1.00 94.75 141 MET A O 1
ATOM 1149 N N . ARG A 1 142 ? 2.369 -8.500 -24.380 1.00 94.62 142 ARG A N 1
ATOM 1150 C CA . ARG A 1 142 ? 1.088 -8.791 -25.055 1.00 94.62 142 ARG A CA 1
ATOM 1151 C C . ARG A 1 142 ? 0.226 -9.801 -24.316 1.00 94.62 142 ARG A C 1
ATOM 1153 O O . ARG A 1 142 ? -0.986 -9.659 -24.257 1.00 94.62 142 ARG A O 1
ATOM 1160 N N . GLY A 1 143 ? 0.859 -10.824 -23.741 1.00 91.44 143 GLY A N 1
ATOM 1161 C CA . GLY A 1 143 ? 0.164 -11.853 -22.968 1.00 91.44 143 GLY A CA 1
ATOM 1162 C C . GLY A 1 143 ? -0.401 -11.365 -21.633 1.00 91.44 143 GLY A C 1
ATOM 1163 O O . GLY A 1 143 ? -1.025 -12.157 -20.941 1.00 91.44 143 GLY A O 1
ATOM 1164 N N . ALA A 1 144 ? -0.154 -10.108 -21.262 1.00 89.44 144 ALA A N 1
ATOM 1165 C CA . ALA A 1 144 ? -0.557 -9.524 -19.993 1.00 89.44 144 ALA A CA 1
ATOM 1166 C C . ALA A 1 144 ? -1.212 -8.141 -20.143 1.00 89.44 144 ALA A C 1
ATOM 1168 O O . ALA A 1 144 ? -1.430 -7.463 -19.143 1.00 89.44 144 ALA A O 1
ATOM 1169 N N . GLU A 1 145 ? -1.521 -7.699 -21.365 1.00 91.06 145 GLU A N 1
ATOM 1170 C CA . GLU A 1 145 ? -2.153 -6.394 -21.604 1.00 91.06 145 GLU A CA 1
ATOM 1171 C C . GLU A 1 145 ? -3.542 -6.288 -20.974 1.00 91.06 145 GLU A C 1
ATOM 1173 O O . GLU A 1 145 ? -3.900 -5.224 -20.479 1.00 91.06 145 GLU A O 1
ATOM 1178 N N . GLU A 1 146 ? -4.307 -7.383 -20.966 1.00 87.06 146 GLU A N 1
ATOM 1179 C CA . GLU A 1 146 ? -5.662 -7.422 -20.399 1.00 87.06 146 GLU A CA 1
ATOM 1180 C C . GLU A 1 146 ? -5.659 -7.247 -18.872 1.00 87.06 146 GLU A C 1
ATOM 1182 O O . GLU A 1 146 ? -6.578 -6.649 -18.313 1.00 87.06 146 GLU A O 1
ATOM 1187 N N . ASP A 1 147 ? -4.593 -7.706 -18.213 1.00 86.88 147 ASP A N 1
ATOM 1188 C CA . ASP A 1 147 ? -4.451 -7.692 -16.753 1.00 86.88 147 ASP A CA 1
ATOM 1189 C C . ASP A 1 147 ? -3.717 -6.451 -16.225 1.00 86.88 147 ASP A C 1
ATOM 1191 O O . ASP A 1 147 ? -3.591 -6.263 -15.014 1.00 86.88 147 ASP A O 1
ATOM 1195 N N . ASN A 1 148 ? -3.185 -5.604 -17.111 1.00 90.00 148 ASN A N 1
ATOM 1196 C CA . ASN A 1 148 ? -2.344 -4.473 -16.731 1.00 90.00 148 ASN A CA 1
ATOM 1197 C C . ASN A 1 148 ? -2.899 -3.154 -17.267 1.00 90.00 148 ASN A C 1
ATOM 1199 O O . ASN A 1 148 ? -3.448 -3.059 -18.358 1.00 90.00 148 ASN A O 1
ATOM 1203 N N . ASN A 1 149 ? -2.705 -2.078 -16.511 1.00 91.19 149 ASN A N 1
ATOM 1204 C CA . ASN A 1 149 ? -2.994 -0.735 -16.985 1.00 91.19 149 ASN A CA 1
ATOM 1205 C C . ASN A 1 149 ? -1.745 -0.136 -17.669 1.00 91.19 149 ASN A C 1
ATOM 1207 O O . ASN A 1 149 ? -0.674 -0.089 -17.052 1.00 91.19 149 ASN A O 1
ATOM 1211 N N . PRO A 1 150 ? -1.847 0.384 -18.905 1.00 91.25 150 PRO A N 1
ATOM 1212 C CA . PRO A 1 150 ? -0.691 0.897 -19.644 1.00 91.25 150 PRO A CA 1
ATOM 1213 C C . PRO A 1 150 ? -0.052 2.137 -18.995 1.00 91.25 150 PRO A C 1
ATOM 1215 O O . PRO A 1 150 ? 1.169 2.296 -19.018 1.00 91.25 150 PRO A O 1
ATOM 1218 N N . TYR A 1 151 ? -0.842 2.995 -18.343 1.00 90.50 151 TYR A N 1
ATOM 1219 C CA . TYR A 1 151 ? -0.329 4.181 -17.650 1.00 90.50 151 TYR A CA 1
ATOM 1220 C C . TYR A 1 151 ? 0.435 3.804 -16.380 1.00 90.50 151 TYR A C 1
ATOM 1222 O O . TYR A 1 151 ? 1.535 4.303 -16.133 1.00 90.50 151 TYR A O 1
ATOM 1230 N N . ALA A 1 152 ? -0.105 2.868 -15.599 1.00 90.75 152 ALA A N 1
ATOM 1231 C CA . ALA A 1 152 ? 0.606 2.327 -14.446 1.00 90.75 152 ALA A CA 1
ATOM 1232 C C . ALA A 1 152 ? 1.855 1.525 -14.872 1.00 90.75 152 ALA A C 1
ATOM 1234 O O . ALA A 1 152 ? 2.860 1.542 -14.161 1.00 90.75 152 ALA A O 1
ATOM 1235 N N . THR A 1 153 ? 1.840 0.902 -16.057 1.00 94.00 153 THR A N 1
ATOM 1236 C CA . THR A 1 153 ? 2.989 0.175 -16.629 1.00 94.00 153 THR A CA 1
ATOM 1237 C C . THR A 1 153 ? 4.145 1.130 -16.935 1.00 94.00 153 THR A C 1
ATOM 1239 O O . THR A 1 153 ? 5.280 0.874 -16.528 1.00 94.00 153 THR A O 1
ATOM 1242 N N . ILE A 1 154 ? 3.868 2.286 -17.552 1.00 93.50 154 ILE A N 1
ATOM 1243 C CA . ILE A 1 154 ? 4.879 3.345 -17.728 1.00 93.50 154 ILE A CA 1
ATOM 1244 C C . ILE A 1 154 ? 5.386 3.858 -16.385 1.00 93.50 154 ILE A C 1
ATOM 1246 O O . ILE A 1 154 ? 6.594 4.052 -16.227 1.00 93.50 154 ILE A O 1
ATOM 1250 N N . GLY A 1 155 ? 4.499 4.070 -15.409 1.00 92.44 155 GLY A N 1
ATOM 1251 C CA . GLY A 1 155 ? 4.898 4.495 -14.066 1.00 92.44 155 GLY A CA 1
ATOM 1252 C C . GLY A 1 155 ? 5.881 3.510 -13.423 1.00 92.44 155 GLY A C 1
ATOM 1253 O O . GLY A 1 155 ? 6.922 3.913 -12.896 1.00 92.44 155 GLY A O 1
ATOM 1254 N N . ALA A 1 156 ? 5.601 2.213 -13.547 1.00 94.38 156 ALA A N 1
ATOM 1255 C CA . ALA A 1 156 ? 6.471 1.139 -13.089 1.00 94.38 156 ALA A CA 1
ATOM 1256 C C . ALA A 1 156 ? 7.835 1.156 -13.814 1.00 94.38 156 ALA A C 1
ATOM 1258 O O . ALA A 1 156 ? 8.882 1.173 -13.159 1.00 94.38 156 ALA A O 1
ATOM 1259 N N . TRP A 1 157 ? 7.860 1.226 -15.148 1.00 96.19 157 TRP A N 1
ATOM 1260 C CA . TRP A 1 157 ? 9.112 1.324 -15.915 1.00 96.19 157 TRP A CA 1
ATOM 1261 C C . TRP A 1 157 ? 9.917 2.585 -15.598 1.00 96.19 157 TRP A C 1
ATOM 1263 O O . TRP A 1 157 ? 11.141 2.522 -15.502 1.00 96.19 157 TRP A O 1
ATOM 1273 N N . THR A 1 158 ? 9.244 3.710 -15.360 1.00 95.50 158 THR A N 1
ATOM 1274 C CA . THR A 1 158 ? 9.879 4.970 -14.952 1.00 95.50 158 THR A CA 1
ATOM 1275 C C . THR A 1 158 ? 10.570 4.823 -13.609 1.00 95.50 158 THR A C 1
ATOM 1277 O O . THR A 1 158 ? 11.750 5.151 -13.499 1.00 95.50 158 THR A O 1
ATOM 1280 N N . LYS A 1 159 ? 9.886 4.253 -12.608 1.00 94.69 159 LYS A N 1
ATOM 1281 C CA . LYS A 1 159 ? 10.497 3.954 -11.307 1.00 94.69 159 LYS A CA 1
ATOM 1282 C C . LYS A 1 159 ? 11.752 3.095 -11.471 1.00 94.69 159 LYS A C 1
ATOM 1284 O O . LYS A 1 159 ? 12.811 3.445 -10.961 1.00 94.69 159 LYS A O 1
ATOM 1289 N N . LYS A 1 160 ? 11.655 2.023 -12.257 1.00 94.31 160 LYS A N 1
ATOM 1290 C CA . LYS A 1 160 ? 12.782 1.126 -12.518 1.00 94.31 160 LYS A CA 1
ATOM 1291 C C . LYS A 1 160 ? 13.959 1.822 -13.209 1.00 94.31 160 LYS A C 1
ATOM 1293 O O . LYS A 1 160 ? 15.108 1.605 -12.830 1.00 94.31 160 LYS A O 1
ATOM 1298 N N . ALA A 1 161 ? 13.691 2.671 -14.197 1.00 94.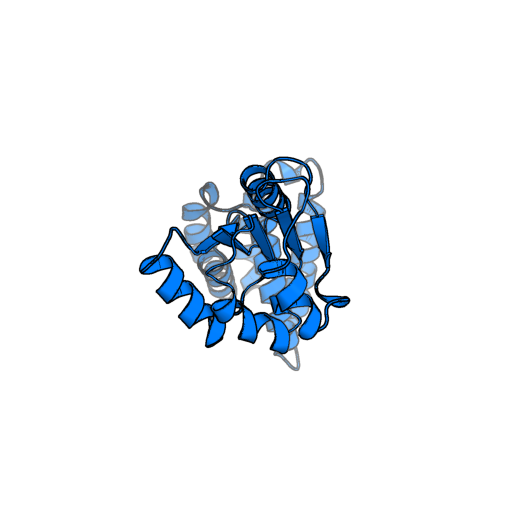69 161 ALA A N 1
ATOM 1299 C CA . ALA A 1 161 ? 14.722 3.449 -14.877 1.00 94.69 161 ALA A CA 1
ATOM 1300 C C . ALA A 1 161 ? 15.403 4.460 -13.935 1.00 94.69 161 ALA A C 1
ATOM 1302 O O . ALA A 1 161 ? 16.617 4.648 -14.029 1.00 94.69 161 ALA A O 1
ATOM 1303 N N . VAL A 1 162 ? 14.657 5.069 -13.003 1.00 95.19 162 VAL A N 1
ATOM 1304 C CA . VAL A 1 162 ? 15.212 5.955 -11.963 1.00 95.19 162 VAL A CA 1
ATOM 1305 C C . VAL A 1 162 ? 16.128 5.177 -11.017 1.00 95.19 162 VAL A C 1
ATOM 1307 O O . VAL A 1 162 ? 17.244 5.627 -10.758 1.00 95.19 162 VAL A O 1
ATOM 1310 N N . ASP A 1 163 ? 15.706 3.996 -10.561 1.00 93.50 163 ASP A N 1
ATOM 1311 C CA . ASP A 1 163 ? 16.520 3.137 -9.691 1.00 93.50 163 ASP A CA 1
ATOM 1312 C C . ASP A 1 163 ? 17.834 2.718 -10.390 1.00 93.50 163 ASP A C 1
ATOM 1314 O O . ASP A 1 163 ? 18.921 2.771 -9.802 1.00 93.50 163 ASP A O 1
ATOM 1318 N N . LEU A 1 164 ? 17.769 2.376 -11.685 1.00 91.19 164 LEU A N 1
ATOM 1319 C CA . LEU A 1 164 ? 18.952 2.081 -12.504 1.00 91.19 164 LEU A CA 1
ATOM 1320 C C . LEU A 1 164 ? 19.867 3.300 -12.665 1.00 91.19 164 LEU A C 1
ATOM 1322 O O . LEU A 1 164 ? 21.085 3.166 -12.540 1.00 91.19 164 LEU A O 1
ATOM 1326 N N . PHE A 1 165 ? 19.302 4.484 -12.905 1.00 93.19 165 PHE A N 1
ATOM 1327 C CA . PHE A 1 165 ? 20.063 5.727 -13.018 1.00 93.19 165 PHE A CA 1
ATOM 1328 C C . PHE A 1 165 ? 20.794 6.068 -11.710 1.00 93.19 165 PHE A C 1
ATOM 1330 O O . PHE A 1 165 ? 21.982 6.384 -11.739 1.00 93.19 165 PHE A O 1
ATOM 1337 N N . ALA A 1 166 ? 20.118 5.950 -10.563 1.00 91.81 166 ALA A N 1
ATOM 1338 C CA . ALA A 1 166 ? 20.679 6.271 -9.250 1.00 91.81 166 ALA A CA 1
ATOM 1339 C C . ALA A 1 166 ? 21.819 5.326 -8.825 1.00 91.81 166 ALA A C 1
ATOM 1341 O O . ALA A 1 166 ? 22.713 5.725 -8.079 1.00 91.81 166 ALA A O 1
ATOM 1342 N N . SER A 1 167 ? 21.811 4.079 -9.305 1.00 89.69 167 SER A N 1
ATOM 1343 C CA . SER A 1 167 ? 22.821 3.071 -8.947 1.00 89.69 167 SER A CA 1
ATOM 1344 C C . SER A 1 167 ? 24.134 3.167 -9.742 1.00 89.69 167 SER A C 1
ATOM 1346 O O . SER A 1 167 ? 25.128 2.548 -9.352 1.00 89.69 167 SER A O 1
ATOM 1348 N N . LYS A 1 168 ? 24.187 3.942 -10.837 1.00 85.88 168 LYS A N 1
ATOM 1349 C CA . LYS A 1 168 ? 25.343 4.000 -11.751 1.00 85.8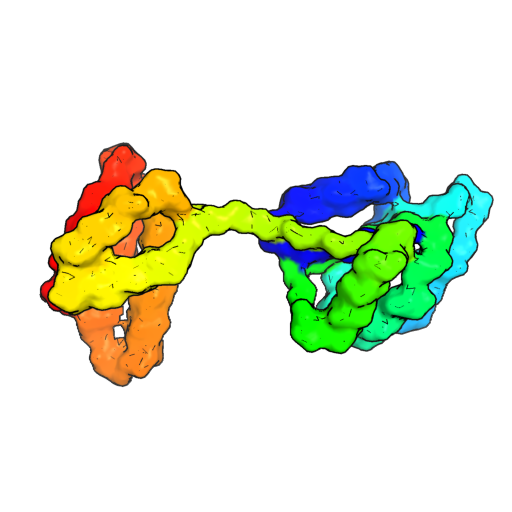8 168 LYS A CA 1
ATOM 1350 C C . LYS A 1 168 ? 26.082 5.339 -11.691 1.00 85.88 168 LYS A C 1
ATOM 1352 O O . LYS A 1 168 ? 25.486 6.404 -11.775 1.00 85.88 168 LYS A O 1
ATOM 1357 N N . LYS A 1 169 ? 27.423 5.289 -11.644 1.00 73.38 169 LYS A N 1
ATOM 1358 C CA . LYS A 1 169 ? 28.288 6.492 -11.664 1.00 73.38 169 LYS A CA 1
ATOM 1359 C C . LYS A 1 169 ? 28.343 7.198 -13.027 1.00 73.38 169 LYS A C 1
ATOM 1361 O O . LYS A 1 169 ? 28.527 8.408 -13.064 1.00 73.38 169 LYS A O 1
ATOM 1366 N N . ASN A 1 170 ? 28.197 6.461 -14.131 1.00 77.19 170 ASN A N 1
ATOM 1367 C CA . ASN A 1 170 ? 28.123 7.006 -15.489 1.00 77.19 170 ASN A CA 1
ATOM 1368 C C . ASN A 1 170 ? 26.890 6.424 -16.194 1.00 77.19 170 ASN A C 1
ATOM 1370 O O . ASN A 1 170 ? 26.934 5.311 -16.713 1.00 77.19 170 ASN A O 1
ATOM 1374 N N . ALA A 1 171 ? 25.780 7.156 -16.122 1.00 84.88 171 ALA A N 1
ATOM 1375 C CA . ALA A 1 171 ? 24.438 6.678 -16.448 1.00 84.88 171 ALA A CA 1
ATOM 1376 C C . ALA A 1 171 ? 23.878 7.355 -17.715 1.00 84.88 171 ALA A C 1
ATOM 1378 O O . ALA A 1 171 ? 22.752 7.855 -17.739 1.00 84.88 171 ALA A O 1
ATOM 1379 N N . GLU A 1 172 ? 24.704 7.470 -18.760 1.00 89.44 172 GLU A N 1
ATOM 1380 C CA . GLU A 1 172 ? 24.335 8.172 -19.996 1.00 89.44 172 GLU A CA 1
ATOM 1381 C C . GLU A 1 172 ? 23.194 7.464 -20.741 1.00 89.44 172 GLU A C 1
ATOM 1383 O O . GLU A 1 172 ? 22.245 8.116 -21.182 1.00 89.44 172 GLU A O 1
ATOM 1388 N N . LYS A 1 173 ? 23.244 6.125 -20.791 1.00 89.88 173 LYS A N 1
ATOM 1389 C CA . LYS A 1 173 ? 22.176 5.275 -21.330 1.00 89.88 173 LYS A CA 1
ATOM 1390 C C . LYS A 1 173 ? 20.887 5.431 -20.524 1.00 89.88 173 LYS A C 1
ATOM 1392 O O . LYS A 1 173 ? 19.839 5.732 -21.084 1.00 89.88 173 LYS A O 1
ATOM 1397 N N . GLU A 1 174 ? 20.955 5.313 -19.201 1.00 93.38 174 GLU A N 1
ATOM 1398 C CA . GLU A 1 174 ? 19.787 5.441 -18.321 1.00 93.38 174 GLU A CA 1
ATOM 1399 C C . GLU A 1 174 ? 19.160 6.838 -18.407 1.00 93.38 174 GLU A C 1
ATOM 1401 O O . GLU A 1 174 ? 17.937 6.969 -18.396 1.00 93.38 174 GLU A O 1
ATOM 1406 N N . ARG A 1 175 ? 19.972 7.888 -18.590 1.00 93.81 175 ARG A N 1
ATOM 1407 C CA . ARG A 1 175 ? 19.472 9.243 -18.851 1.00 93.81 175 ARG A CA 1
ATOM 1408 C C . ARG A 1 175 ? 18.669 9.315 -20.154 1.00 93.81 175 ARG A C 1
ATOM 1410 O O . ARG A 1 175 ? 17.650 10.003 -20.185 1.00 93.81 175 ARG A O 1
ATOM 1417 N N . ARG A 1 176 ? 19.108 8.646 -21.225 1.00 95.06 176 ARG A N 1
ATOM 1418 C CA . ARG A 1 176 ? 18.355 8.583 -22.495 1.00 95.06 176 ARG A CA 1
ATOM 1419 C C . ARG A 1 176 ? 17.048 7.815 -22.330 1.00 95.06 176 ARG A C 1
ATOM 1421 O O . ARG A 1 176 ? 16.015 8.291 -22.789 1.00 95.06 176 ARG A O 1
ATOM 1428 N N . ILE A 1 177 ? 17.082 6.699 -21.604 1.00 95.38 177 ILE A N 1
ATOM 1429 C CA . ILE A 1 177 ? 15.890 5.912 -21.266 1.00 95.38 177 ILE A CA 1
ATOM 1430 C C . ILE A 1 177 ? 14.870 6.769 -20.504 1.00 95.38 177 ILE A C 1
ATOM 1432 O O . ILE A 1 177 ? 13.702 6.808 -20.882 1.00 95.38 177 ILE A O 1
ATOM 1436 N N . LEU A 1 178 ? 15.305 7.510 -19.479 1.00 95.50 178 LEU A N 1
ATOM 1437 C CA . LEU A 1 178 ? 14.432 8.403 -18.709 1.00 95.50 178 LEU A CA 1
ATOM 1438 C C . LEU A 1 178 ? 13.827 9.520 -19.565 1.00 95.50 178 LEU A C 1
ATOM 1440 O O . LEU A 1 178 ? 12.638 9.807 -19.438 1.00 95.50 178 LEU A O 1
ATOM 1444 N N . LYS A 1 179 ? 14.615 10.129 -20.462 1.00 95.75 179 LYS A N 1
ATOM 1445 C CA . LYS A 1 179 ? 14.096 11.123 -21.416 1.00 95.75 179 LYS A CA 1
ATOM 1446 C C . LYS A 1 179 ? 13.018 10.523 -22.315 1.00 95.75 179 LYS A C 1
ATOM 1448 O O . LYS A 1 179 ? 11.958 11.120 -22.464 1.00 95.75 179 LYS A O 1
ATOM 1453 N N . ARG A 1 180 ? 13.259 9.325 -22.852 1.00 95.25 180 ARG A N 1
ATOM 1454 C CA . ARG A 1 180 ? 12.299 8.637 -23.720 1.00 95.25 180 ARG A CA 1
ATOM 1455 C C . ARG A 1 180 ? 11.003 8.291 -22.984 1.00 95.25 180 ARG A C 1
ATOM 1457 O O . ARG A 1 180 ? 9.924 8.506 -23.523 1.00 95.25 180 ARG A O 1
ATOM 1464 N N . LEU A 1 181 ? 11.093 7.820 -21.741 1.00 95.44 181 LEU A N 1
ATOM 1465 C CA . LEU A 1 181 ? 9.920 7.561 -20.898 1.00 95.44 181 LEU A CA 1
ATOM 1466 C C . LEU A 1 181 ? 9.114 8.839 -20.617 1.00 95.44 181 LEU A C 1
ATOM 1468 O O . LEU A 1 181 ? 7.887 8.797 -20.659 1.00 95.44 181 LEU A O 1
ATOM 1472 N N . ALA A 1 182 ? 9.781 9.977 -20.399 1.00 94.19 182 ALA A N 1
ATOM 1473 C CA . ALA A 1 182 ? 9.108 11.266 -20.237 1.00 94.19 182 ALA A CA 1
ATOM 1474 C C . ALA A 1 182 ? 8.392 11.721 -21.524 1.00 94.19 182 ALA A C 1
ATOM 1476 O O . ALA A 1 182 ? 7.263 12.205 -21.463 1.00 94.19 182 ALA A O 1
ATOM 1477 N N . GLU A 1 183 ? 9.010 11.530 -22.693 1.00 93.31 183 GLU A N 1
ATOM 1478 C CA . GLU A 1 183 ? 8.366 11.798 -23.986 1.00 93.31 183 GLU A CA 1
ATOM 1479 C C . GLU A 1 183 ? 7.125 10.921 -24.192 1.00 93.31 183 GLU A C 1
ATOM 1481 O O . GLU A 1 183 ? 6.087 11.418 -24.622 1.00 93.31 183 GLU A O 1
ATOM 1486 N N . ILE A 1 184 ? 7.208 9.632 -23.855 1.00 92.00 184 ILE A N 1
ATOM 1487 C CA . ILE A 1 184 ? 6.083 8.694 -23.953 1.00 92.00 184 ILE A CA 1
ATOM 1488 C C . ILE A 1 184 ? 4.945 9.092 -23.009 1.00 92.00 184 ILE A C 1
ATOM 1490 O O . ILE A 1 184 ? 3.791 9.103 -23.431 1.00 92.00 184 ILE A O 1
ATOM 1494 N N . ASP A 1 185 ? 5.248 9.468 -21.764 1.00 89.88 185 ASP A N 1
ATOM 1495 C CA . ASP A 1 185 ? 4.244 9.972 -20.817 1.00 89.88 185 ASP A CA 1
ATOM 1496 C C . ASP A 1 185 ? 3.522 11.213 -21.371 1.00 89.88 185 ASP A C 1
ATOM 1498 O O . ASP A 1 185 ? 2.292 11.298 -21.313 1.00 89.88 185 ASP A O 1
ATOM 1502 N N . MET A 1 186 ? 4.261 12.141 -21.989 1.00 89.56 186 MET A N 1
ATOM 1503 C CA . MET A 1 186 ? 3.663 13.290 -22.672 1.00 89.56 186 MET A CA 1
ATOM 1504 C C . MET A 1 186 ? 2.802 12.871 -23.869 1.00 89.56 186 MET A C 1
ATOM 1506 O O . MET A 1 186 ? 1.704 13.405 -24.028 1.00 89.56 186 MET A O 1
ATOM 1510 N N . LEU A 1 187 ? 3.263 11.924 -24.692 1.00 87.94 187 LEU A N 1
ATOM 1511 C CA . LEU A 1 187 ? 2.512 11.417 -25.845 1.00 87.94 187 LEU A CA 1
ATOM 1512 C C . LEU A 1 187 ? 1.192 10.776 -25.414 1.00 87.94 187 LEU A C 1
ATOM 1514 O O . LEU A 1 187 ? 0.152 11.097 -25.981 1.00 87.94 187 LEU A O 1
ATOM 1518 N N . LEU A 1 188 ? 1.194 9.932 -24.382 1.00 86.56 188 LEU A N 1
ATOM 1519 C CA . LEU A 1 188 ? -0.021 9.253 -23.919 1.00 86.56 188 LEU A CA 1
ATOM 1520 C C . LEU A 1 188 ? -1.052 10.179 -23.267 1.00 86.56 188 LEU A C 1
ATOM 1522 O O . LEU A 1 188 ? -2.228 9.820 -23.176 1.00 86.56 188 LEU A O 1
ATOM 1526 N N . LYS A 1 189 ? -0.627 11.362 -22.815 1.00 84.06 189 LYS A N 1
ATOM 1527 C CA . LYS A 1 189 ? -1.523 12.424 -22.337 1.00 84.06 189 LYS A CA 1
ATOM 1528 C C . LYS A 1 189 ? -2.176 13.203 -23.484 1.00 84.06 189 LYS A C 1
ATOM 1530 O O . LYS A 1 189 ? -3.120 13.952 -23.242 1.00 84.06 189 LYS A O 1
ATOM 1535 N N . GLN A 1 190 ? -1.713 13.026 -24.724 1.00 81.94 190 GLN A N 1
ATOM 1536 C CA . GLN A 1 190 ? -2.347 13.589 -25.916 1.00 81.94 190 GLN A CA 1
ATOM 1537 C C . GLN A 1 190 ? -3.477 12.678 -26.421 1.00 81.94 190 GLN A C 1
ATOM 1539 O O . GLN A 1 190 ? -3.379 11.452 -26.408 1.00 81.94 190 GLN A O 1
ATOM 1544 N N . THR A 1 191 ? -4.548 13.288 -26.932 1.00 67.44 191 THR A N 1
ATOM 1545 C CA . THR A 1 191 ? -5.819 12.627 -27.299 1.00 67.44 191 THR A CA 1
ATOM 1546 C C . THR A 1 191 ? -5.729 11.575 -28.407 1.00 67.44 191 THR A C 1
ATOM 1548 O O . THR A 1 191 ? -6.632 10.749 -28.531 1.00 67.44 191 THR A O 1
ATOM 1551 N N . ASN A 1 192 ? -4.680 11.599 -29.233 1.00 70.88 192 ASN A N 1
ATOM 1552 C CA . ASN A 1 192 ? -4.524 10.655 -30.342 1.00 70.88 192 ASN A CA 1
ATOM 1553 C C . ASN A 1 192 ? -3.847 9.350 -29.908 1.00 70.88 192 ASN A C 1
ATOM 1555 O O . ASN A 1 192 ? -4.294 8.278 -30.304 1.00 70.88 192 ASN A O 1
ATOM 1559 N N . PHE A 1 193 ? -2.813 9.428 -29.069 1.00 71.38 193 PHE A N 1
ATOM 1560 C CA . PHE A 1 193 ? -2.055 8.258 -28.611 1.00 71.38 193 PHE A CA 1
ATOM 1561 C C . PHE A 1 193 ? -2.664 7.597 -27.371 1.00 71.38 193 PHE A C 1
ATOM 1563 O O . PHE A 1 193 ? -2.368 6.440 -27.085 1.00 71.38 193 PHE A O 1
ATOM 1570 N N . SER A 1 194 ? -3.573 8.281 -26.670 1.00 72.38 194 SER A N 1
ATOM 1571 C CA . SER A 1 194 ? -4.344 7.693 -25.570 1.00 72.38 194 SER A CA 1
ATOM 1572 C C . SER A 1 194 ? -5.297 6.573 -26.008 1.00 72.38 194 SER A C 1
ATOM 1574 O O . SER A 1 194 ? -5.759 5.809 -25.165 1.00 72.38 194 SER A O 1
ATOM 1576 N N . LYS A 1 195 ? -5.597 6.461 -27.311 1.00 78.56 195 LYS A N 1
ATOM 1577 C CA . LYS A 1 195 ? -6.478 5.419 -27.861 1.00 78.56 195 LYS A CA 1
ATOM 1578 C C . LYS A 1 195 ? -5.794 4.060 -27.998 1.00 78.56 195 LYS A C 1
ATOM 1580 O O . LYS A 1 195 ? -6.463 3.043 -27.879 1.00 78.56 195 LYS A O 1
ATOM 1585 N N . GLU A 1 196 ? -4.482 4.049 -28.231 1.00 86.38 196 GLU A N 1
ATOM 1586 C CA . GLU A 1 196 ? -3.690 2.830 -28.446 1.00 86.38 196 GLU A CA 1
ATOM 1587 C C . GLU A 1 196 ? -2.373 2.888 -27.653 1.00 86.38 196 GLU A C 1
ATOM 1589 O O . GLU A 1 196 ? -1.279 2.848 -28.223 1.00 86.38 196 GLU A O 1
ATOM 1594 N N . PRO A 1 197 ? -2.445 3.010 -26.317 1.00 90.31 197 PRO A N 1
ATOM 1595 C CA . PRO A 1 197 ? -1.263 3.244 -25.499 1.00 90.31 197 PRO A CA 1
ATOM 1596 C C . PRO A 1 197 ? -0.259 2.086 -25.588 1.00 90.31 197 PRO A C 1
ATOM 1598 O O . PRO A 1 197 ? 0.946 2.327 -25.633 1.00 90.31 197 PRO A O 1
ATOM 1601 N N . TRP A 1 198 ? -0.732 0.840 -25.698 1.00 93.44 198 TRP A N 1
ATOM 1602 C CA . TRP A 1 198 ? 0.122 -0.347 -25.788 1.00 93.44 198 TRP A CA 1
ATOM 1603 C C . TRP A 1 198 ? 1.076 -0.325 -26.980 1.00 93.44 198 TRP A C 1
ATOM 1605 O O . TRP A 1 198 ? 2.242 -0.663 -26.814 1.00 93.44 198 TRP A O 1
ATOM 1615 N N . ILE A 1 199 ? 0.655 0.189 -28.138 1.00 91.94 199 ILE A N 1
ATOM 1616 C CA . ILE A 1 199 ? 1.521 0.298 -29.324 1.00 91.94 199 ILE A CA 1
ATOM 1617 C C . ILE A 1 199 ? 2.741 1.184 -29.036 1.00 91.94 199 ILE A C 1
ATOM 1619 O O . ILE A 1 199 ? 3.862 0.884 -29.462 1.00 91.94 199 ILE A O 1
ATOM 1623 N N . VAL A 1 200 ? 2.545 2.261 -28.271 1.00 92.81 200 VAL A N 1
ATOM 1624 C CA . VAL A 1 200 ? 3.628 3.169 -27.874 1.00 92.81 200 VAL A CA 1
ATOM 1625 C C . VAL A 1 200 ? 4.586 2.471 -26.903 1.00 92.81 200 VAL A C 1
ATOM 1627 O O . VAL A 1 200 ? 5.804 2.560 -27.071 1.00 92.81 200 VAL A O 1
ATOM 1630 N N . LEU A 1 201 ? 4.052 1.734 -25.923 1.00 94.62 201 LEU A N 1
ATOM 1631 C CA . LEU A 1 201 ? 4.852 0.956 -24.969 1.00 94.62 201 LEU A CA 1
ATOM 1632 C C . LEU A 1 201 ? 5.644 -0.164 -25.659 1.00 94.62 201 LEU A C 1
ATOM 1634 O O . LEU A 1 201 ? 6.820 -0.356 -25.362 1.00 94.62 201 LEU A O 1
ATOM 1638 N N . GLU A 1 202 ? 5.034 -0.893 -26.591 1.00 95.19 202 GLU A N 1
ATOM 1639 C CA . GLU A 1 202 ? 5.702 -1.955 -27.347 1.00 95.19 202 GLU A CA 1
ATOM 1640 C C . GLU A 1 202 ? 6.854 -1.415 -28.190 1.00 95.19 202 GLU A C 1
ATOM 1642 O O . GLU A 1 202 ? 7.944 -1.990 -28.204 1.00 95.19 202 GLU A O 1
ATOM 1647 N N . SER A 1 203 ? 6.628 -0.284 -28.860 1.00 93.94 203 SER A N 1
ATOM 1648 C CA . SER A 1 203 ? 7.655 0.385 -29.662 1.00 93.94 203 SER A CA 1
ATOM 1649 C C . SER A 1 203 ? 8.845 0.784 -28.789 1.00 93.94 203 SER A C 1
ATOM 1651 O O . SER A 1 203 ? 9.996 0.523 -29.140 1.00 93.94 203 SER A O 1
ATOM 1653 N N . PHE A 1 204 ? 8.573 1.306 -27.590 1.00 96.00 204 PHE A N 1
ATOM 1654 C CA . PHE A 1 204 ? 9.608 1.600 -26.605 1.00 96.00 204 PHE A CA 1
ATOM 1655 C C . PHE A 1 204 ? 10.410 0.362 -26.187 1.00 96.00 204 PHE A C 1
ATOM 1657 O O . PHE A 1 204 ? 11.637 0.430 -26.127 1.00 96.00 204 PHE A O 1
ATOM 1664 N N . LEU A 1 205 ? 9.756 -0.779 -25.941 1.00 96.88 205 LEU A N 1
ATOM 1665 C CA . LEU A 1 205 ? 10.453 -2.023 -25.592 1.00 96.88 205 LEU A CA 1
ATOM 1666 C C . LEU A 1 205 ? 11.395 -2.497 -26.707 1.00 96.88 205 LEU A C 1
ATOM 1668 O O . LEU A 1 205 ? 12.459 -3.038 -26.413 1.00 96.88 205 LEU A O 1
ATOM 1672 N N . ILE A 1 206 ? 11.030 -2.285 -27.974 1.00 96.25 206 ILE A N 1
ATOM 1673 C CA . ILE A 1 206 ? 11.884 -2.608 -29.127 1.00 96.25 206 ILE A CA 1
ATOM 1674 C C . ILE A 1 206 ? 13.101 -1.676 -29.187 1.00 96.25 206 ILE A C 1
ATOM 1676 O O . ILE A 1 206 ? 14.214 -2.134 -29.448 1.00 96.25 206 ILE A O 1
ATOM 1680 N N . GLU A 1 207 ? 12.901 -0.385 -28.929 1.00 94.31 207 GLU A N 1
ATOM 1681 C CA . GLU A 1 207 ? 13.956 0.635 -28.967 1.00 94.31 207 GLU A CA 1
ATOM 1682 C C . GLU A 1 207 ? 14.925 0.534 -27.774 1.00 94.31 207 GLU A C 1
ATOM 1684 O O . GLU A 1 207 ? 16.093 0.917 -27.896 1.00 94.31 207 GLU A O 1
ATOM 1689 N N . LEU A 1 208 ? 14.480 -0.007 -26.634 1.00 92.44 208 LEU A N 1
ATOM 1690 C CA . LEU A 1 208 ? 15.167 0.084 -25.340 1.00 92.44 208 LEU A CA 1
ATOM 1691 C C . LEU A 1 208 ? 16.615 -0.430 -25.346 1.00 92.44 208 LEU A C 1
ATOM 1693 O O . LEU A 1 208 ? 17.492 0.166 -24.711 1.00 92.44 208 LEU A O 1
ATOM 1697 N N . SER A 1 209 ? 16.901 -1.513 -26.071 1.00 89.00 209 SER A N 1
ATOM 1698 C CA . SER A 1 209 ? 18.261 -2.058 -26.168 1.00 89.00 209 SER A CA 1
ATOM 1699 C C . SER A 1 209 ? 19.230 -1.117 -26.894 1.00 89.00 209 SER A C 1
ATOM 1701 O O . SER A 1 209 ? 20.431 -1.161 -26.619 1.00 89.00 209 SER A O 1
ATOM 1703 N N . SER A 1 210 ? 18.710 -0.267 -27.787 1.00 88.56 210 SER A N 1
ATOM 1704 C CA . SER A 1 210 ? 19.473 0.613 -28.686 1.00 88.56 210 SER A CA 1
ATOM 1705 C C . SER A 1 210 ? 19.647 2.059 -28.201 1.00 88.56 210 SER A C 1
ATOM 1707 O O . SER A 1 210 ? 20.379 2.816 -28.839 1.00 88.56 210 SER A O 1
ATOM 1709 N N . LEU A 1 211 ? 19.004 2.436 -27.089 1.00 86.38 211 LEU A N 1
ATOM 1710 C CA . LEU A 1 211 ? 19.123 3.765 -26.470 1.00 86.38 211 LEU A CA 1
ATOM 1711 C C . LEU A 1 211 ? 20.498 4.007 -25.826 1.00 86.38 211 LEU A C 1
ATOM 1713 O O . LEU A 1 211 ? 21.033 3.069 -25.184 1.00 86.38 211 LEU A O 1
#

Radius of gyration: 24.12 Å; chains: 1; bounding box: 55×31×62 Å

Foldseek 3Di:
DEEEEEEQPQVVRVVVLCVQLPPPEAEAELVPDDQVCVCCVQPNDDDPDQAHRYEYEANVVVVVNLQCVVVRLPGSHHYYYYYHDDDCPDPSNVVLVVCCVVPVVSYDYYYDYDPPQDPLVQLLVLLVCLLPPLPVSLVSVVVCVVSHDLLVSLVSSLVVLVVVCVVDPDCPLSVVLNVLSVVLNVVCVDPPCVVPSSVSVSVSSNCSNVD